Protein AF-A8IG69-F1 (afdb_monomer)

Solvent-accessible surface area (backbone atoms only — not comparable to full-atom values): 12460 Å² total; per-residue (Å²): 86,46,76,57,30,66,38,73,88,49,47,61,62,52,52,51,50,38,50,51,53,23,61,76,62,33,87,79,33,57,58,37,54,54,38,21,49,49,48,37,48,28,18,76,49,30,28,64,60,47,23,53,55,54,52,54,49,42,51,57,50,53,58,53,43,73,78,60,72,56,98,46,67,79,74,33,94,52,31,65,61,47,55,52,45,53,47,34,49,40,46,20,28,53,94,43,32,41,40,48,87,83,40,42,72,62,53,51,51,51,41,68,73,41,56,44,41,78,53,68,37,48,17,21,33,47,52,47,35,51,51,31,47,40,50,36,64,63,68,40,78,74,73,76,71,53,73,64,57,44,49,51,39,50,51,48,48,56,50,63,69,34,73,73,43,34,48,55,28,54,49,69,100,67,98,45,53,62,58,42,29,58,54,62,64,71,70,62,93,82,66,84,62,90,70,46,68,70,47,61,68,65,61,63,83,83,64,70,70,69,75,46,69,67,40,52,47,54,53,48,66,71,73,108

Sequence (224 aa):
WGSIGQVPELIDMVLDGFIHKSVTSGLGSPMVEIMADTAVALASANVQLVAKKVIGRLCRVVDKTCQTPTQFLEQHMMWHDIAILARYLLMLSFNNCLDVARHLPYLFHTVTFLVCSGSLSMRASTHGLVINIIHSLCTCTKPSFSEETQRVLRLSLDEFSLPKFYLLFGISKVKSAAVTAFRSSYRHANERWFGTERTLSTSNSSEQDRLSLTSLEIITDALL

pLDDT: mean 86.23, std 18.3, range [29.64, 98.62]

Nearest PDB structures (foldseek):
  8edo-assembly1_B  TM=9.700E-01  e=9.055E-17  Homo sapiens
  8e20-assembly1_B  TM=9.679E-01  e=8.708E-16  Homo sapiens
  8e20-assembly1_A  TM=9.680E-01  e=1.309E-15  Homo sapiens
  7pgu-assembly1_N  TM=9.316E-01  e=2.239E-16  Homo sapiens
  7pgs-assembly1_N  TM=9.314E-01  e=6.636E-16  Homo sapiens

Structure (mmCIF, N/CA/C/O backbone):
data_AF-A8IG69-F1
#
_entry.id   AF-A8IG69-F1
#
loop_
_atom_site.group_PDB
_atom_site.id
_atom_site.type_symbol
_atom_site.label_atom_id
_atom_site.label_alt_id
_atom_site.label_comp_id
_atom_site.label_asym_id
_atom_site.label_entity_id
_atom_site.label_seq_id
_atom_site.pdbx_PDB_ins_code
_atom_site.Cartn_x
_atom_site.Cartn_y
_atom_site.Cartn_z
_atom_site.occupancy
_atom_site.B_iso_or_equiv
_atom_site.auth_seq_id
_atom_site.auth_comp_id
_atom_site.auth_asym_id
_atom_site.auth_atom_id
_atom_site.pdbx_PDB_model_num
ATOM 1 N N . TRP A 1 1 ? 12.154 10.389 -15.357 1.00 88.25 1 TRP A N 1
ATOM 2 C CA . TRP A 1 1 ? 11.044 9.450 -15.098 1.00 88.25 1 TRP A CA 1
ATOM 3 C C . TRP A 1 1 ? 9.725 9.887 -15.709 1.00 88.25 1 TRP A C 1
ATOM 5 O O . TRP A 1 1 ? 9.137 9.056 -16.382 1.00 88.25 1 TRP A O 1
ATOM 15 N N . GLY A 1 2 ? 9.308 11.155 -15.590 1.00 84.75 2 GLY A N 1
ATOM 16 C CA . GLY A 1 2 ? 8.053 11.643 -16.190 1.00 84.75 2 GLY A CA 1
ATOM 17 C C . GLY A 1 2 ? 7.845 11.263 -17.666 1.00 84.75 2 GLY A C 1
ATOM 18 O O . GLY A 1 2 ? 6.817 10.693 -17.997 1.00 84.75 2 GLY A O 1
ATOM 19 N N . SER A 1 3 ? 8.845 11.454 -18.535 1.00 88.69 3 SER A N 1
ATOM 20 C CA . SER A 1 3 ? 8.743 11.065 -19.956 1.00 88.69 3 SER A CA 1
ATOM 21 C C . SER A 1 3 ? 8.569 9.557 -20.169 1.00 88.69 3 SER A C 1
ATOM 23 O O . SER A 1 3 ? 7.789 9.146 -21.015 1.00 88.69 3 SER A O 1
ATOM 25 N N . ILE A 1 4 ? 9.258 8.724 -19.380 1.00 89.06 4 ILE A N 1
ATOM 26 C CA . ILE A 1 4 ? 9.114 7.258 -19.439 1.00 89.06 4 ILE A CA 1
ATOM 27 C C . ILE A 1 4 ? 7.731 6.845 -18.923 1.00 89.06 4 ILE A C 1
ATOM 29 O O . ILE A 1 4 ? 7.095 5.972 -19.499 1.00 89.06 4 ILE A O 1
ATOM 33 N N . GLY A 1 5 ? 7.241 7.509 -17.873 1.00 89.50 5 GLY A N 1
ATOM 34 C CA . GLY A 1 5 ? 5.921 7.264 -17.296 1.00 89.50 5 GLY A CA 1
ATOM 35 C C . GLY A 1 5 ? 4.762 7.519 -18.270 1.00 89.50 5 GLY A C 1
ATOM 36 O O . GLY A 1 5 ? 3.689 6.940 -18.118 1.00 89.50 5 GLY A O 1
ATOM 37 N N . GLN A 1 6 ? 4.986 8.345 -19.297 1.00 91.06 6 GLN A N 1
ATOM 38 C CA . GLN A 1 6 ? 4.020 8.622 -20.363 1.00 91.06 6 GLN A CA 1
ATOM 39 C C . GLN A 1 6 ? 3.960 7.538 -21.445 1.00 91.06 6 GLN A C 1
ATOM 41 O O . GLN A 1 6 ? 3.067 7.612 -22.282 1.00 91.06 6 GLN A O 1
ATOM 46 N N . VAL A 1 7 ? 4.871 6.557 -21.443 1.00 95.62 7 VAL A N 1
ATOM 47 C CA . VAL A 1 7 ? 4.931 5.469 -22.434 1.00 95.62 7 VAL A CA 1
ATOM 48 C C . VAL A 1 7 ? 4.439 4.168 -21.779 1.00 95.62 7 VAL A C 1
ATOM 50 O O . VAL A 1 7 ? 5.225 3.490 -21.108 1.00 95.62 7 VAL A O 1
ATOM 53 N N . PRO A 1 8 ? 3.145 3.806 -21.914 1.00 93.81 8 PRO A N 1
ATOM 54 C CA . PRO A 1 8 ? 2.541 2.677 -21.202 1.00 93.81 8 PRO A CA 1
ATOM 55 C C . PRO A 1 8 ? 3.252 1.340 -21.426 1.00 93.81 8 PRO A C 1
ATOM 57 O O . PRO A 1 8 ? 3.328 0.521 -20.509 1.00 93.81 8 PRO A O 1
ATOM 60 N N . GLU A 1 9 ? 3.796 1.131 -22.623 1.00 95.19 9 GLU A N 1
ATOM 61 C CA . GLU A 1 9 ? 4.453 -0.104 -23.055 1.00 95.19 9 GLU A CA 1
ATOM 62 C C . GLU A 1 9 ? 5.755 -0.369 -22.287 1.00 95.19 9 GLU A C 1
ATOM 64 O O . GLU A 1 9 ? 6.170 -1.518 -22.145 1.00 95.19 9 GLU A O 1
ATOM 69 N N . LEU A 1 10 ? 6.391 0.681 -21.755 1.00 95.81 10 LEU A N 1
ATOM 70 C CA . LEU A 1 10 ? 7.644 0.571 -21.005 1.00 95.81 10 LEU A CA 1
ATOM 71 C C . LEU A 1 10 ? 7.426 0.353 -19.505 1.00 95.81 10 LEU A C 1
ATOM 73 O O . LEU A 1 10 ? 8.340 -0.105 -18.820 1.00 95.81 10 LEU A O 1
ATOM 77 N N . ILE A 1 11 ? 6.234 0.658 -18.982 1.00 96.19 11 ILE A N 1
ATOM 78 C CA . ILE A 1 11 ? 5.969 0.656 -17.536 1.00 96.19 11 ILE A CA 1
ATOM 79 C C . ILE A 1 11 ? 6.233 -0.709 -16.910 1.00 96.19 11 ILE A C 1
ATOM 81 O O . ILE A 1 11 ? 6.857 -0.779 -15.854 1.00 96.19 11 ILE A O 1
ATOM 85 N N . ASP A 1 12 ? 5.790 -1.794 -17.549 1.00 96.38 12 ASP A N 1
ATOM 86 C CA . ASP A 1 12 ? 6.006 -3.135 -17.003 1.00 96.38 12 ASP A CA 1
ATOM 87 C C . ASP A 1 12 ? 7.488 -3.492 -16.936 1.00 96.38 12 ASP A C 1
ATOM 89 O O . ASP A 1 12 ? 7.953 -3.917 -15.883 1.00 96.38 12 ASP A O 1
ATOM 93 N N . MET A 1 13 ? 8.238 -3.238 -18.012 1.00 97.44 13 MET A N 1
ATOM 94 C CA . MET A 1 13 ? 9.675 -3.510 -18.063 1.00 97.44 13 MET A CA 1
ATOM 95 C C . MET A 1 13 ? 10.436 -2.734 -16.981 1.00 97.44 13 MET A C 1
ATOM 97 O O . MET A 1 13 ? 11.307 -3.287 -16.310 1.00 97.44 13 MET A O 1
ATOM 101 N N . VAL A 1 14 ? 10.099 -1.457 -16.790 1.00 97.75 14 VAL A N 1
ATOM 102 C CA . VAL A 1 14 ? 10.746 -0.602 -15.788 1.00 97.75 14 VAL A CA 1
ATOM 103 C C . VAL A 1 14 ? 10.408 -1.066 -14.370 1.00 97.75 14 VAL A C 1
ATOM 105 O O . VAL A 1 14 ? 11.313 -1.219 -13.551 1.00 97.75 14 VAL A O 1
ATOM 108 N N . LEU A 1 15 ? 9.129 -1.335 -14.081 1.00 97.94 15 LEU A N 1
ATOM 109 C CA . LEU A 1 15 ? 8.703 -1.824 -12.766 1.00 97.94 15 LEU A CA 1
ATOM 110 C C . LEU A 1 15 ? 9.305 -3.194 -12.443 1.00 97.94 15 LEU A C 1
ATOM 112 O O . LEU A 1 15 ? 9.747 -3.407 -11.315 1.00 97.94 15 LEU A O 1
ATOM 116 N N . ASP A 1 16 ? 9.372 -4.101 -13.417 1.00 97.69 16 ASP A N 1
ATOM 117 C CA . ASP A 1 16 ? 10.015 -5.403 -13.238 1.00 97.69 16 ASP A CA 1
ATOM 118 C C . ASP A 1 16 ? 11.512 -5.238 -12.955 1.00 97.69 16 ASP A C 1
ATOM 120 O O . ASP A 1 16 ? 12.043 -5.912 -12.074 1.00 97.69 16 ASP A O 1
ATOM 124 N N . GLY A 1 17 ? 12.179 -4.282 -13.608 1.00 98.00 17 GLY A N 1
ATOM 125 C CA . GLY A 1 17 ? 13.562 -3.914 -13.304 1.00 98.00 17 GLY A CA 1
ATOM 126 C C . GLY A 1 17 ? 13.748 -3.408 -11.869 1.00 98.00 17 GLY A C 1
ATOM 127 O O . GLY A 1 17 ? 14.658 -3.861 -11.169 1.00 98.00 17 GLY A O 1
ATOM 128 N N . PHE A 1 18 ? 12.873 -2.515 -11.397 1.00 98.25 18 PHE A N 1
ATOM 129 C CA . PHE A 1 18 ? 12.914 -1.983 -10.028 1.00 98.25 18 PHE A CA 1
ATOM 130 C C . PHE A 1 18 ? 12.710 -3.085 -8.983 1.00 98.25 18 PHE A C 1
ATOM 132 O O . PHE A 1 18 ? 13.492 -3.213 -8.031 1.00 98.25 18 PHE A O 1
ATOM 139 N N . ILE A 1 19 ? 11.696 -3.928 -9.187 1.00 97.69 19 ILE A N 1
ATOM 140 C CA . ILE A 1 19 ? 11.355 -5.019 -8.272 1.00 97.69 19 ILE A CA 1
ATOM 141 C C . ILE A 1 19 ? 12.457 -6.078 -8.283 1.00 97.69 19 ILE A C 1
ATOM 143 O O . ILE A 1 19 ? 12.932 -6.465 -7.218 1.00 97.69 19 ILE A O 1
ATOM 147 N N . HIS A 1 20 ? 12.950 -6.483 -9.455 1.00 97.44 20 HIS A N 1
ATOM 148 C CA . HIS A 1 20 ? 14.063 -7.426 -9.561 1.00 97.44 20 HIS A CA 1
ATOM 149 C C . HIS A 1 20 ? 15.317 -6.903 -8.852 1.00 97.44 20 HIS A C 1
ATOM 151 O O . HIS A 1 20 ? 15.976 -7.635 -8.106 1.00 97.44 20 HIS A O 1
ATOM 157 N N . LYS A 1 21 ? 15.634 -5.612 -9.017 1.00 98.12 21 LYS A N 1
ATOM 158 C CA . LYS A 1 21 ? 16.758 -4.991 -8.312 1.00 98.12 21 LYS A CA 1
ATOM 159 C C . LYS A 1 21 ? 16.551 -4.962 -6.795 1.00 98.12 21 LYS A C 1
ATOM 161 O O . LYS A 1 21 ? 17.511 -5.146 -6.047 1.00 98.12 21 LYS A O 1
ATOM 166 N N . SER A 1 22 ? 15.315 -4.774 -6.340 1.00 97.44 22 SER A N 1
ATOM 167 C CA . SER A 1 22 ? 14.949 -4.812 -4.918 1.00 97.44 22 SER A CA 1
ATOM 168 C C . SER A 1 22 ? 15.118 -6.218 -4.335 1.00 97.44 22 SER A C 1
ATOM 170 O O . SER A 1 22 ? 15.765 -6.378 -3.304 1.00 97.44 22 SER A O 1
ATOM 172 N N . VAL A 1 23 ? 14.622 -7.243 -5.037 1.00 95.06 23 VAL A N 1
ATOM 173 C CA . VAL A 1 23 ? 14.732 -8.655 -4.634 1.00 95.06 23 VAL A CA 1
ATOM 174 C C . VAL A 1 23 ? 16.195 -9.090 -4.563 1.00 95.06 23 VAL A C 1
ATOM 176 O O . VAL A 1 23 ? 16.627 -9.632 -3.549 1.00 95.06 23 VAL A O 1
ATOM 179 N N . THR A 1 24 ? 16.986 -8.793 -5.597 1.00 96.12 24 THR A N 1
ATOM 180 C CA . THR A 1 24 ? 18.416 -9.156 -5.640 1.00 96.12 24 THR A CA 1
ATOM 181 C C . THR A 1 24 ? 19.268 -8.419 -4.609 1.00 96.12 24 THR A C 1
ATOM 183 O O . THR A 1 24 ? 20.279 -8.957 -4.167 1.00 96.12 24 THR A O 1
ATOM 186 N N . SER A 1 25 ? 18.870 -7.212 -4.193 1.00 93.94 25 SER A N 1
ATOM 187 C CA . SER A 1 25 ? 19.557 -6.476 -3.120 1.00 93.94 25 SER A CA 1
ATOM 188 C C . SER A 1 25 ? 19.171 -6.959 -1.716 1.00 93.94 25 SER A C 1
ATOM 190 O O . SER A 1 25 ? 19.893 -6.684 -0.759 1.00 93.94 25 SER A O 1
ATOM 192 N N . GLY A 1 26 ? 18.059 -7.686 -1.589 1.00 89.69 26 GLY A N 1
ATOM 193 C CA . GLY A 1 26 ? 17.551 -8.209 -0.326 1.00 89.69 26 GLY A CA 1
ATOM 194 C C . GLY A 1 26 ? 16.621 -7.243 0.414 1.00 89.69 26 GLY A C 1
ATOM 195 O O . GLY A 1 26 ? 16.757 -6.015 0.342 1.00 89.69 26 GLY A O 1
ATOM 196 N N . LEU A 1 27 ? 15.673 -7.826 1.156 1.00 88.19 27 LEU A N 1
ATOM 197 C CA . LEU A 1 27 ? 14.726 -7.112 2.014 1.00 88.19 27 LEU A CA 1
ATOM 198 C C . LEU A 1 27 ? 15.469 -6.259 3.055 1.00 88.19 27 LEU A C 1
ATOM 200 O O . LEU A 1 27 ? 16.439 -6.710 3.657 1.00 88.19 27 LEU A O 1
ATOM 204 N N . GLY A 1 28 ? 15.006 -5.025 3.265 1.00 84.44 28 GLY A N 1
ATOM 205 C CA . GLY A 1 28 ? 15.611 -4.078 4.209 1.00 84.44 28 GLY A CA 1
ATOM 206 C C . GLY A 1 28 ? 16.864 -3.363 3.692 1.00 84.44 28 GLY A C 1
ATOM 207 O O . GLY A 1 28 ? 17.377 -2.482 4.379 1.00 84.44 28 GLY A O 1
ATOM 208 N N . SER A 1 29 ? 17.353 -3.685 2.487 1.00 90.88 29 SER A N 1
ATOM 209 C CA . SER A 1 29 ? 18.461 -2.935 1.890 1.00 90.88 29 SER A CA 1
ATOM 210 C C . SER A 1 29 ? 18.028 -1.509 1.503 1.00 90.88 29 SER A C 1
ATOM 212 O O . SER A 1 29 ? 16.893 -1.316 1.054 1.00 90.88 29 SER A O 1
ATOM 214 N N . PRO A 1 30 ? 18.930 -0.507 1.574 1.00 91.12 30 PRO A N 1
ATOM 215 C CA . PRO A 1 30 ? 18.631 0.855 1.115 1.00 91.12 30 PRO A CA 1
ATOM 216 C C . PRO A 1 30 ? 18.170 0.906 -0.345 1.00 91.12 30 PRO A C 1
ATOM 218 O O . PRO A 1 30 ? 17.421 1.794 -0.738 1.00 91.12 30 PRO A O 1
ATOM 221 N N . MET A 1 31 ? 18.587 -0.073 -1.153 1.00 94.31 31 MET A N 1
ATOM 222 C CA . MET A 1 31 ? 18.197 -0.161 -2.553 1.00 94.31 31 MET A CA 1
ATOM 223 C C . MET A 1 31 ? 16.692 -0.377 -2.734 1.00 94.31 31 MET A C 1
ATOM 225 O O . MET A 1 31 ? 16.128 0.158 -3.683 1.00 94.31 31 MET A O 1
ATOM 229 N N . VAL A 1 32 ? 16.030 -1.113 -1.833 1.00 95.19 32 VAL A N 1
ATOM 230 C CA . VAL A 1 32 ? 14.569 -1.299 -1.885 1.00 95.19 32 VAL A CA 1
ATOM 231 C C . VAL A 1 32 ? 13.861 0.049 -1.762 1.00 95.19 32 VAL A C 1
ATOM 233 O O . VAL A 1 32 ? 12.953 0.332 -2.536 1.00 95.19 32 VAL A O 1
ATOM 236 N N . GLU A 1 33 ? 14.316 0.897 -0.838 1.00 93.06 33 GLU A N 1
ATOM 237 C CA . GLU A 1 33 ? 13.740 2.227 -0.607 1.00 93.06 33 GLU A CA 1
ATOM 238 C C . GLU A 1 33 ? 13.983 3.151 -1.800 1.00 93.06 33 GLU A C 1
ATOM 240 O O . GLU A 1 33 ? 13.055 3.794 -2.277 1.00 93.06 33 GLU A O 1
ATOM 245 N N . ILE A 1 34 ? 15.206 3.154 -2.344 1.00 95.88 34 ILE A N 1
ATOM 246 C CA . ILE A 1 34 ? 15.541 3.950 -3.534 1.00 95.88 34 ILE A CA 1
ATOM 247 C C . ILE A 1 34 ? 14.659 3.539 -4.716 1.00 95.88 34 ILE A C 1
ATOM 249 O O . ILE A 1 34 ? 14.142 4.401 -5.425 1.00 95.88 34 ILE A O 1
ATOM 253 N N . MET A 1 35 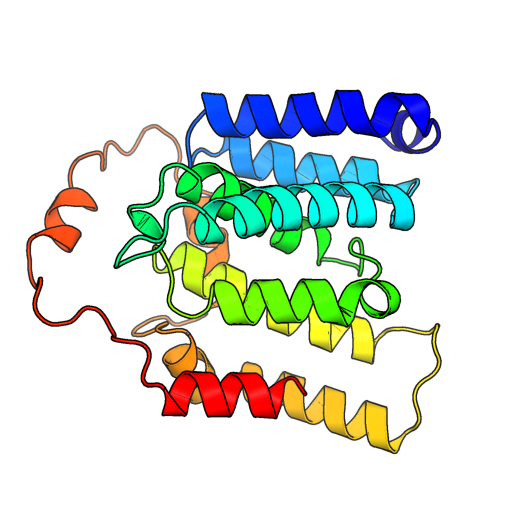? 14.466 2.238 -4.951 1.00 97.88 35 MET A N 1
ATOM 254 C CA . MET A 1 35 ? 13.630 1.767 -6.058 1.00 97.88 35 MET A CA 1
ATOM 255 C C . MET A 1 35 ? 12.141 2.049 -5.834 1.00 97.88 35 MET A C 1
ATOM 257 O O . MET A 1 35 ? 11.456 2.434 -6.781 1.00 97.88 35 MET A O 1
ATOM 261 N N . ALA A 1 36 ? 11.647 1.923 -4.600 1.00 96.94 36 ALA A N 1
ATOM 262 C CA . ALA A 1 36 ? 10.270 2.259 -4.256 1.00 96.94 36 ALA A CA 1
ATOM 263 C C . ALA A 1 36 ? 9.988 3.767 -4.415 1.00 96.94 36 ALA A C 1
ATOM 265 O O . ALA A 1 36 ? 8.981 4.133 -5.017 1.00 96.94 36 ALA A O 1
ATOM 266 N N . ASP A 1 37 ? 10.895 4.640 -3.967 1.00 95.19 37 ASP A N 1
ATOM 267 C CA . ASP A 1 37 ? 10.808 6.094 -4.172 1.00 95.19 37 ASP A CA 1
ATOM 268 C C . ASP A 1 37 ? 10.912 6.463 -5.663 1.00 95.19 37 ASP A C 1
ATOM 270 O O . ASP A 1 37 ? 10.121 7.242 -6.200 1.00 95.19 37 ASP A O 1
ATOM 274 N N . THR A 1 38 ? 11.803 5.794 -6.399 1.00 96.62 38 THR A N 1
ATOM 275 C CA . THR A 1 38 ? 11.909 5.962 -7.857 1.00 96.62 38 THR A CA 1
ATOM 276 C C . THR A 1 38 ? 10.611 5.561 -8.573 1.00 96.62 38 THR A C 1
ATOM 278 O O . THR A 1 38 ? 10.229 6.192 -9.564 1.00 96.62 38 THR A O 1
ATOM 281 N N . ALA A 1 39 ? 9.884 4.557 -8.071 1.00 97.44 39 ALA A N 1
ATOM 282 C CA . ALA A 1 39 ? 8.573 4.188 -8.600 1.00 97.44 39 ALA A CA 1
ATOM 283 C C . ALA A 1 39 ? 7.527 5.302 -8.408 1.00 97.44 39 ALA A C 1
ATOM 285 O O . ALA A 1 39 ? 6.675 5.472 -9.280 1.00 97.44 39 ALA A O 1
ATOM 286 N N . VAL A 1 40 ? 7.620 6.115 -7.347 1.00 97.00 40 VAL A N 1
ATOM 287 C CA . VAL A 1 40 ? 6.787 7.323 -7.170 1.00 97.00 40 VAL A CA 1
ATOM 288 C C . VAL A 1 40 ? 7.093 8.348 -8.261 1.00 97.00 40 VAL A C 1
ATOM 290 O O . VAL A 1 40 ? 6.184 8.872 -8.909 1.00 97.00 40 VAL A O 1
ATOM 293 N N . ALA A 1 41 ? 8.377 8.582 -8.545 1.00 95.94 41 ALA A N 1
ATOM 294 C CA . ALA A 1 41 ? 8.784 9.471 -9.631 1.00 95.94 41 ALA A CA 1
ATOM 295 C C . ALA A 1 41 ? 8.290 8.978 -11.005 1.00 95.94 41 ALA A C 1
ATOM 297 O O . ALA A 1 41 ? 7.912 9.793 -11.851 1.00 95.94 41 ALA A O 1
ATOM 298 N N . LEU A 1 42 ? 8.254 7.660 -11.236 1.00 96.00 42 LEU A N 1
ATOM 299 C CA . LEU A 1 42 ? 7.641 7.057 -12.426 1.00 96.00 42 LEU A CA 1
ATOM 300 C C . LEU A 1 42 ? 6.116 7.264 -12.451 1.00 96.00 42 LEU A C 1
ATOM 302 O O . LEU A 1 42 ? 5.571 7.640 -13.490 1.00 96.00 42 LEU A O 1
ATOM 306 N N . ALA A 1 43 ? 5.440 7.068 -11.315 1.00 95.94 43 ALA A N 1
ATOM 307 C CA . ALA A 1 43 ? 3.991 7.212 -11.176 1.00 95.94 43 ALA A CA 1
ATOM 308 C C . ALA A 1 43 ? 3.494 8.634 -11.461 1.00 95.94 43 ALA A C 1
ATOM 310 O O . ALA A 1 43 ? 2.388 8.784 -11.968 1.00 95.94 43 ALA A O 1
ATOM 311 N N . SER A 1 44 ? 4.311 9.665 -11.217 1.00 92.81 44 SER A N 1
ATOM 312 C CA . SER A 1 44 ? 3.935 11.078 -11.417 1.00 92.81 44 SER A CA 1
ATOM 313 C C . SER A 1 44 ? 3.335 11.403 -12.795 1.00 92.81 44 SER A C 1
ATOM 315 O O . SER A 1 44 ? 2.509 12.305 -12.907 1.00 92.81 44 SER A O 1
ATOM 317 N N . ALA A 1 45 ? 3.709 10.657 -13.839 1.00 91.69 45 ALA A N 1
ATOM 318 C CA . ALA A 1 45 ? 3.188 10.839 -15.192 1.00 91.69 45 ALA A CA 1
ATOM 319 C C . ALA A 1 45 ? 2.005 9.923 -15.547 1.00 91.69 45 ALA A C 1
ATOM 321 O O . ALA A 1 45 ? 1.285 10.213 -16.501 1.00 91.69 45 ALA A O 1
ATOM 322 N N . ASN A 1 46 ? 1.797 8.826 -14.813 1.00 94.00 46 ASN A N 1
ATOM 323 C CA . ASN A 1 46 ? 0.712 7.879 -15.065 1.00 94.00 46 ASN A CA 1
ATOM 324 C C . ASN A 1 46 ? 0.351 7.081 -13.803 1.00 94.00 46 ASN A C 1
ATOM 326 O O . ASN A 1 46 ? 0.555 5.866 -13.715 1.00 94.00 46 ASN A O 1
ATOM 330 N N . VAL A 1 47 ? -0.194 7.798 -12.817 1.00 95.25 47 VAL A N 1
ATOM 331 C CA . VAL A 1 47 ? -0.539 7.271 -11.489 1.00 95.25 47 VAL A CA 1
ATOM 332 C C . VAL A 1 47 ? -1.405 6.019 -11.598 1.00 95.25 47 VAL A C 1
ATOM 334 O O . VAL A 1 47 ? -1.103 4.994 -10.996 1.00 95.25 47 VAL A O 1
ATOM 337 N N . GLN A 1 48 ? -2.450 6.082 -12.423 1.00 94.69 48 GLN A N 1
ATOM 338 C CA . GLN A 1 48 ? -3.445 5.017 -12.542 1.00 94.69 48 GLN A CA 1
ATOM 339 C C . GLN A 1 48 ? -2.821 3.713 -13.042 1.00 94.69 48 GLN A C 1
ATOM 341 O O . GLN A 1 48 ? -3.086 2.643 -12.492 1.00 94.69 48 GLN A O 1
ATOM 346 N N . LEU A 1 49 ? -1.977 3.792 -14.076 1.00 96.50 49 LEU A N 1
ATOM 347 C CA . LEU A 1 49 ? -1.334 2.613 -14.640 1.00 96.50 49 LEU A CA 1
ATOM 348 C C . LEU A 1 49 ? -0.304 2.035 -13.671 1.00 96.50 49 LEU A C 1
ATOM 350 O O . LEU A 1 49 ? -0.336 0.833 -13.416 1.00 96.50 49 LEU A O 1
ATOM 354 N N . VAL A 1 50 ? 0.577 2.865 -13.105 1.00 97.69 50 VAL A N 1
ATOM 355 C CA . VAL A 1 50 ? 1.619 2.390 -12.181 1.00 97.69 50 VAL A CA 1
ATOM 356 C C . VAL A 1 50 ? 0.994 1.762 -10.933 1.00 97.69 50 VAL A C 1
ATOM 358 O O . VAL A 1 50 ? 1.355 0.637 -10.586 1.00 97.69 50 VAL A O 1
ATOM 361 N N . ALA A 1 51 ? -0.005 2.411 -10.327 1.00 97.88 51 ALA A N 1
ATOM 362 C CA . ALA A 1 51 ? -0.745 1.872 -9.189 1.00 97.88 51 ALA A CA 1
ATOM 363 C C . ALA A 1 51 ? -1.356 0.501 -9.506 1.00 97.88 51 ALA A C 1
ATOM 365 O O . ALA A 1 51 ? -1.060 -0.485 -8.828 1.00 97.88 51 ALA A O 1
ATOM 366 N N . LYS A 1 52 ? -2.125 0.404 -10.600 1.00 98.06 52 LYS A N 1
ATOM 367 C CA . LYS A 1 52 ? -2.745 -0.852 -11.045 1.00 98.06 52 LYS A CA 1
ATOM 368 C C . LYS A 1 52 ? -1.709 -1.961 -11.242 1.00 98.06 52 LYS A C 1
ATOM 370 O O . LYS A 1 52 ? -1.945 -3.114 -10.881 1.00 98.06 52 LYS A O 1
ATOM 375 N N . LYS A 1 53 ? -0.554 -1.628 -11.822 1.00 98.12 53 LYS A N 1
ATOM 376 C CA . LYS A 1 53 ? 0.528 -2.576 -12.110 1.00 98.12 53 LYS A CA 1
ATOM 377 C C . LYS A 1 53 ? 1.247 -3.063 -10.852 1.00 98.12 53 LYS A C 1
ATOM 379 O O . LYS A 1 53 ? 1.604 -4.242 -10.806 1.00 98.12 53 LYS A O 1
ATOM 384 N N . VAL A 1 54 ? 1.460 -2.210 -9.852 1.00 98.50 54 VAL A N 1
ATOM 385 C CA . VAL A 1 54 ? 2.087 -2.606 -8.579 1.00 98.50 54 VAL A CA 1
ATOM 386 C C . VAL A 1 54 ? 1.109 -3.408 -7.720 1.00 98.50 54 VAL A C 1
ATOM 388 O O . VAL A 1 54 ? 1.449 -4.507 -7.286 1.00 98.50 54 VAL A O 1
ATOM 391 N N . ILE A 1 55 ? -0.133 -2.937 -7.569 1.00 98.62 55 ILE A N 1
ATOM 392 C CA . ILE A 1 55 ? -1.185 -3.646 -6.822 1.00 98.62 55 ILE A CA 1
ATOM 393 C C . ILE A 1 55 ? -1.444 -5.025 -7.442 1.00 98.62 55 ILE A C 1
ATOM 395 O O . ILE A 1 55 ? -1.442 -6.031 -6.740 1.00 98.62 55 ILE A O 1
ATOM 399 N N . GLY A 1 56 ? -1.547 -5.116 -8.773 1.00 98.44 56 GLY A N 1
ATOM 400 C CA . GLY A 1 56 ? -1.731 -6.396 -9.462 1.00 98.44 56 GLY A CA 1
ATOM 401 C C . GLY A 1 56 ? -0.539 -7.359 -9.351 1.00 98.44 56 GLY A C 1
ATOM 402 O O . GLY A 1 56 ? -0.711 -8.571 -9.478 1.00 98.44 56 GLY A O 1
ATOM 403 N N . ARG A 1 57 ? 0.689 -6.871 -9.121 1.00 98.44 57 ARG A N 1
ATOM 404 C CA . ARG A 1 57 ? 1.830 -7.740 -8.771 1.00 98.44 57 ARG A CA 1
ATOM 405 C C . ARG A 1 57 ? 1.679 -8.281 -7.351 1.00 98.44 57 ARG A C 1
ATOM 407 O O . ARG A 1 57 ? 1.899 -9.474 -7.163 1.00 98.44 57 ARG A O 1
ATOM 414 N N . LEU A 1 58 ? 1.241 -7.448 -6.404 1.00 98.19 58 LEU A N 1
ATOM 415 C CA . LEU A 1 58 ? 1.002 -7.878 -5.027 1.00 98.19 58 LEU A CA 1
ATOM 416 C C . LEU A 1 58 ? -0.107 -8.928 -4.937 1.00 98.19 58 LEU A C 1
ATOM 418 O O . LEU A 1 58 ? 0.127 -9.989 -4.370 1.00 98.19 58 LEU A O 1
ATOM 422 N N . CYS A 1 59 ? -1.261 -8.694 -5.566 1.00 97.81 59 CYS A N 1
ATOM 423 C CA . CYS A 1 59 ? -2.346 -9.678 -5.589 1.00 97.81 59 CYS A CA 1
ATOM 424 C C . CYS A 1 59 ? -1.856 -11.038 -6.111 1.00 97.81 59 CYS A C 1
ATOM 426 O O . CYS A 1 59 ? -2.072 -12.056 -5.468 1.00 97.81 59 CYS A O 1
ATOM 428 N N . ARG A 1 60 ? -1.072 -11.057 -7.199 1.00 97.38 60 ARG A N 1
ATOM 429 C CA . ARG A 1 60 ? -0.529 -12.306 -7.764 1.00 97.38 60 ARG A CA 1
ATOM 430 C C . ARG A 1 60 ? 0.405 -13.066 -6.822 1.00 97.38 60 ARG A C 1
ATOM 432 O O . ARG A 1 60 ? 0.449 -14.291 -6.900 1.00 97.38 60 ARG A O 1
ATOM 439 N N . VAL A 1 61 ? 1.198 -12.387 -5.990 1.00 96.94 61 VAL A N 1
ATOM 440 C CA . VAL A 1 61 ? 2.060 -13.083 -5.015 1.00 96.94 61 VAL A CA 1
ATOM 441 C C . VAL A 1 61 ? 1.280 -13.519 -3.778 1.00 96.94 61 VAL A C 1
ATOM 443 O O . VAL A 1 61 ? 1.575 -14.586 -3.246 1.00 96.94 61 VAL A O 1
ATOM 446 N N . VAL A 1 62 ? 0.257 -12.758 -3.374 1.00 96.25 62 VAL A N 1
ATOM 447 C CA . VAL A 1 62 ? -0.675 -13.132 -2.300 1.00 96.25 62 VAL A CA 1
ATOM 448 C C . VAL A 1 62 ? -1.476 -14.374 -2.698 1.00 96.25 62 VAL A C 1
ATOM 450 O O . VAL A 1 62 ? -1.489 -15.340 -1.940 1.00 96.25 62 VAL A O 1
ATOM 453 N N . ASP A 1 63 ? -2.018 -14.436 -3.915 1.00 95.81 63 ASP A N 1
ATOM 454 C CA . ASP A 1 63 ? -2.781 -15.594 -4.412 1.00 95.81 63 ASP A CA 1
ATOM 455 C C . ASP A 1 63 ? -1.964 -16.897 -4.378 1.00 95.81 63 ASP A C 1
ATOM 457 O O . ASP A 1 63 ? -2.489 -17.976 -4.098 1.00 95.81 63 ASP A O 1
ATOM 461 N N . LYS A 1 64 ? -0.648 -16.816 -4.624 1.00 96.50 64 LYS A N 1
ATOM 462 C CA . LYS A 1 64 ? 0.252 -17.977 -4.527 1.00 96.50 64 LYS A CA 1
ATOM 463 C C . LYS A 1 64 ? 0.365 -18.510 -3.100 1.00 96.50 64 LYS A C 1
ATOM 465 O O . LYS A 1 64 ? 0.559 -19.708 -2.933 1.00 96.50 64 LYS A O 1
ATOM 470 N N . THR A 1 65 ? 0.225 -17.657 -2.082 1.00 96.12 65 THR A N 1
ATOM 471 C CA . THR A 1 65 ? 0.256 -18.100 -0.677 1.00 96.12 65 THR A CA 1
ATOM 472 C C . THR A 1 65 ? -0.926 -18.999 -0.328 1.00 96.12 65 THR A C 1
ATOM 474 O O . THR A 1 65 ? -0.785 -19.912 0.481 1.00 96.12 65 THR A O 1
ATOM 477 N N . CYS A 1 66 ? -2.068 -18.816 -0.998 1.00 92.69 66 CYS A N 1
ATOM 478 C CA . CYS A 1 66 ? -3.257 -19.641 -0.800 1.00 92.69 66 CYS A CA 1
ATOM 479 C C . CYS A 1 66 ? -3.095 -21.068 -1.345 1.00 92.69 66 CYS A C 1
ATOM 481 O O . CYS A 1 66 ? -3.802 -21.971 -0.908 1.00 92.69 66 CYS A O 1
ATOM 483 N N . GLN A 1 67 ? -2.177 -21.287 -2.291 1.00 94.06 67 GLN A N 1
ATOM 484 C CA . GLN A 1 67 ? -1.931 -22.608 -2.882 1.00 94.06 67 GLN A CA 1
ATOM 485 C C . GLN A 1 67 ? -1.059 -23.488 -1.979 1.00 94.06 67 GLN A C 1
ATOM 487 O O . GLN A 1 67 ? -1.193 -24.709 -1.989 1.00 94.06 67 GLN A O 1
ATOM 492 N N . THR A 1 68 ? -0.179 -22.871 -1.187 1.00 93.56 68 THR A N 1
ATOM 493 C CA . THR A 1 68 ? 0.740 -23.552 -0.265 1.00 93.56 68 THR A CA 1
ATOM 494 C C . THR A 1 68 ? 0.774 -22.833 1.084 1.00 93.56 68 THR A C 1
ATOM 496 O O . THR A 1 68 ? 1.790 -22.227 1.427 1.00 93.56 68 THR A O 1
ATOM 499 N N . PRO A 1 69 ? -0.327 -22.860 1.856 1.00 93.19 69 PRO A N 1
ATOM 500 C CA . PRO A 1 69 ? -0.418 -22.103 3.095 1.00 93.19 69 PRO A CA 1
ATOM 501 C C . PRO A 1 69 ? 0.599 -22.601 4.126 1.00 93.19 69 PRO A C 1
ATOM 503 O O . PRO A 1 69 ? 0.777 -23.802 4.334 1.00 93.19 69 PRO A O 1
ATOM 506 N N . THR A 1 70 ? 1.251 -21.658 4.797 1.00 93.25 70 THR A N 1
ATOM 507 C CA . THR A 1 70 ? 2.144 -21.896 5.936 1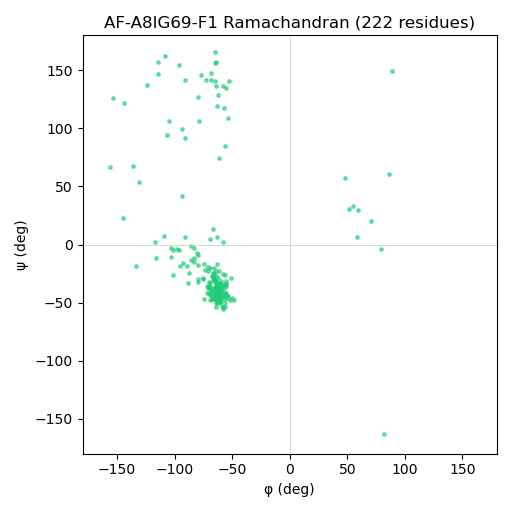.00 93.25 70 THR A CA 1
ATOM 508 C C . THR A 1 70 ? 1.481 -21.419 7.224 1.00 93.25 70 THR A C 1
ATOM 510 O O . THR A 1 70 ? 0.532 -20.639 7.196 1.00 93.25 70 THR A O 1
ATOM 513 N N . GLN A 1 71 ? 1.981 -21.871 8.376 1.00 88.25 71 GLN A N 1
ATOM 514 C CA . GLN A 1 71 ? 1.464 -21.421 9.674 1.00 88.25 71 GLN A CA 1
ATOM 515 C C . GLN A 1 71 ? 1.667 -19.913 9.884 1.00 88.25 71 GLN A C 1
ATOM 517 O O . GLN A 1 71 ? 0.808 -19.245 10.453 1.00 88.25 71 GLN A O 1
ATOM 522 N N . PHE A 1 72 ? 2.806 -19.395 9.424 1.00 88.69 72 PHE A N 1
ATOM 523 C CA . PHE A 1 72 ? 3.150 -17.979 9.458 1.00 88.69 72 PHE A CA 1
ATOM 524 C C . PHE A 1 72 ? 3.467 -17.504 8.045 1.00 88.69 72 PHE A C 1
ATOM 526 O O . PHE A 1 72 ? 4.161 -18.207 7.300 1.00 88.69 72 PHE A O 1
ATOM 533 N N . LEU A 1 73 ? 2.983 -16.320 7.672 1.00 91.81 73 LEU A N 1
ATOM 534 C CA . LEU A 1 73 ? 3.181 -15.762 6.333 1.00 91.81 73 LEU A CA 1
ATOM 535 C C . LEU A 1 73 ? 4.672 -15.557 6.023 1.00 91.81 73 LEU A C 1
ATOM 537 O O . LEU A 1 73 ? 5.113 -15.769 4.897 1.00 91.81 73 LEU A O 1
ATOM 541 N N . GLU A 1 74 ? 5.463 -15.233 7.041 1.00 92.94 74 GLU A N 1
ATOM 542 C CA . GLU A 1 74 ? 6.904 -14.992 6.977 1.00 92.94 74 GLU A CA 1
ATOM 543 C C . GLU A 1 74 ? 7.717 -16.236 6.606 1.00 92.94 74 GLU A C 1
ATOM 545 O O . GLU A 1 74 ? 8.857 -16.125 6.160 1.00 92.94 74 GLU A O 1
ATOM 550 N N . GLN A 1 75 ? 7.137 -17.424 6.788 1.00 93.69 75 GLN A N 1
ATOM 551 C CA . GLN A 1 75 ? 7.749 -18.697 6.402 1.00 93.69 75 GLN A CA 1
ATOM 552 C C . GLN A 1 75 ? 7.476 -19.050 4.937 1.00 93.69 75 GLN A C 1
ATOM 554 O O . GLN A 1 75 ? 8.105 -19.960 4.396 1.00 93.69 75 GLN A O 1
ATOM 559 N N . HIS A 1 76 ? 6.535 -18.362 4.288 1.00 96.44 76 HIS A N 1
ATOM 560 C CA . HIS A 1 76 ? 6.181 -18.634 2.906 1.00 96.44 76 HIS A CA 1
ATOM 561 C C . HIS A 1 76 ? 7.276 -18.141 1.951 1.00 96.44 76 HIS A C 1
ATOM 563 O O . HIS A 1 76 ? 7.812 -17.045 2.107 1.00 96.44 76 HIS A O 1
ATOM 569 N N . MET A 1 77 ? 7.555 -18.895 0.883 1.00 96.06 77 MET A N 1
ATOM 570 C CA . MET A 1 77 ? 8.577 -18.532 -0.118 1.00 96.06 77 MET A CA 1
ATOM 571 C C . MET A 1 77 ? 8.339 -17.171 -0.798 1.00 96.06 77 MET A C 1
ATOM 573 O O . MET A 1 77 ? 9.286 -16.542 -1.253 1.00 96.06 77 MET A O 1
ATOM 577 N N . MET A 1 78 ? 7.084 -16.709 -0.851 1.00 96.69 78 MET A N 1
ATOM 578 C CA . MET A 1 78 ? 6.707 -15.404 -1.425 1.00 96.69 78 MET A CA 1
ATOM 579 C C . MET A 1 78 ? 6.811 -14.241 -0.422 1.00 96.69 78 MET A C 1
ATOM 581 O O . MET A 1 78 ? 6.529 -13.103 -0.790 1.00 96.69 78 MET A O 1
ATOM 585 N N . TRP A 1 79 ? 7.186 -14.489 0.840 1.00 95.88 79 TRP A N 1
ATOM 586 C CA . TRP A 1 79 ? 7.215 -13.457 1.884 1.00 95.88 79 TRP A CA 1
ATOM 587 C C . TRP A 1 79 ? 8.066 -12.246 1.495 1.00 95.88 79 TRP A C 1
ATOM 589 O O . TRP A 1 79 ? 7.643 -11.104 1.665 1.00 95.88 79 TRP A O 1
ATOM 599 N N . HIS A 1 80 ? 9.253 -12.485 0.937 1.00 95.25 80 HIS A N 1
ATOM 600 C CA . HIS A 1 80 ? 10.168 -11.408 0.563 1.00 95.25 80 HIS A CA 1
ATOM 601 C C . HIS A 1 80 ? 9.578 -10.525 -0.543 1.00 95.25 80 HIS A C 1
ATOM 603 O O . HIS A 1 80 ? 9.652 -9.301 -0.444 1.00 95.25 80 HIS A O 1
ATOM 609 N N . ASP A 1 81 ? 8.949 -11.127 -1.556 1.00 96.81 81 ASP A N 1
ATOM 610 C CA . ASP A 1 81 ? 8.279 -10.392 -2.632 1.0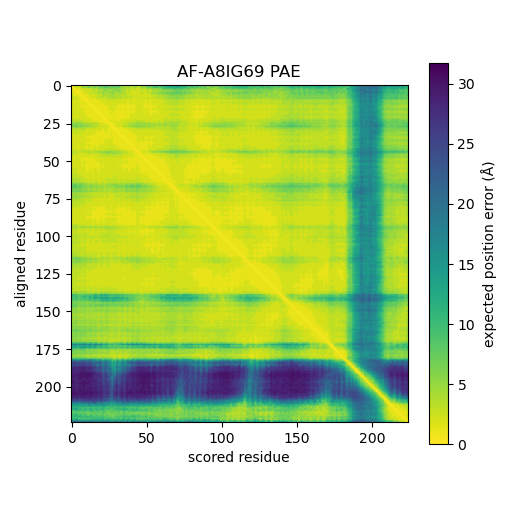0 96.81 81 ASP A CA 1
ATOM 611 C C . ASP A 1 81 ? 7.101 -9.569 -2.097 1.00 96.81 81 ASP A C 1
ATOM 613 O O . ASP A 1 81 ? 6.951 -8.399 -2.450 1.00 96.81 81 ASP A O 1
ATOM 617 N N . ILE A 1 82 ? 6.301 -10.150 -1.196 1.00 97.94 82 ILE A N 1
ATOM 618 C CA . ILE A 1 82 ? 5.185 -9.472 -0.524 1.00 97.94 82 ILE A CA 1
ATOM 619 C C . ILE A 1 82 ? 5.690 -8.266 0.276 1.00 97.94 82 ILE A C 1
ATOM 621 O O . ILE A 1 82 ? 5.161 -7.166 0.123 1.00 97.94 82 ILE A O 1
ATOM 625 N N . ALA A 1 83 ? 6.731 -8.442 1.093 1.00 96.62 83 ALA A N 1
ATOM 626 C CA . ALA A 1 83 ? 7.288 -7.377 1.923 1.00 96.62 83 ALA A CA 1
ATOM 627 C C . ALA A 1 83 ? 7.903 -6.239 1.087 1.00 96.62 83 ALA A C 1
ATOM 629 O O . ALA A 1 83 ? 7.727 -5.063 1.411 1.00 96.62 83 ALA A O 1
ATOM 630 N N . ILE A 1 84 ? 8.575 -6.567 -0.023 1.00 97.25 84 ILE A N 1
ATOM 631 C CA . ILE A 1 84 ? 9.088 -5.571 -0.975 1.00 97.25 84 ILE A CA 1
ATOM 632 C C . ILE A 1 84 ? 7.929 -4.807 -1.617 1.00 97.25 84 ILE A C 1
ATOM 634 O O . ILE A 1 84 ? 7.923 -3.579 -1.598 1.00 97.25 84 ILE A O 1
ATOM 638 N N . LEU A 1 85 ? 6.918 -5.499 -2.142 1.00 98.31 85 LEU A N 1
ATOM 639 C CA . LEU A 1 85 ? 5.771 -4.855 -2.784 1.00 98.31 85 LEU A CA 1
ATOM 640 C C . LEU A 1 85 ? 4.960 -4.002 -1.802 1.00 98.31 85 LEU A C 1
ATOM 642 O O . LEU A 1 85 ? 4.536 -2.906 -2.162 1.00 98.31 85 LEU A O 1
ATOM 646 N N . ALA A 1 86 ? 4.816 -4.432 -0.547 1.00 97.75 86 ALA A N 1
ATOM 647 C CA . ALA A 1 86 ? 4.212 -3.621 0.506 1.00 97.75 86 ALA A CA 1
ATOM 648 C C . ALA A 1 86 ? 4.983 -2.312 0.738 1.00 97.75 86 ALA A C 1
ATOM 650 O O . ALA A 1 86 ? 4.367 -1.274 0.987 1.00 97.75 86 ALA A O 1
ATOM 651 N N . ARG A 1 87 ? 6.316 -2.311 0.578 1.00 96.69 87 ARG A N 1
ATOM 652 C CA . ARG A 1 87 ? 7.085 -1.061 0.606 1.00 96.69 87 ARG A CA 1
ATOM 653 C C . ARG A 1 87 ? 6.859 -0.156 -0.583 1.00 96.69 87 ARG A C 1
ATOM 655 O O . ARG A 1 87 ? 6.773 1.055 -0.389 1.00 96.69 87 ARG A O 1
ATOM 662 N N . TYR A 1 88 ? 6.685 -0.718 -1.770 1.00 98.31 88 TYR A N 1
ATOM 663 C CA . TYR A 1 88 ? 6.286 0.068 -2.933 1.00 98.31 88 TYR A CA 1
ATOM 664 C C . TYR A 1 88 ? 4.906 0.686 -2.720 1.00 98.31 88 TYR A C 1
ATOM 666 O O . TYR A 1 88 ? 4.725 1.858 -3.030 1.00 98.31 88 TYR A O 1
ATOM 674 N N . LEU A 1 89 ? 3.957 -0.055 -2.137 1.00 98.44 89 LEU A N 1
ATOM 675 C CA . LEU A 1 89 ? 2.650 0.500 -1.789 1.00 98.44 89 LEU A CA 1
ATOM 676 C C . LEU A 1 89 ? 2.762 1.638 -0.777 1.00 98.44 89 LEU A C 1
ATOM 678 O O . LEU A 1 89 ? 2.143 2.675 -0.986 1.00 98.44 89 LEU A O 1
ATOM 682 N N . LEU A 1 90 ? 3.577 1.499 0.274 1.00 97.62 90 LEU A N 1
ATOM 683 C CA . LEU A 1 90 ? 3.793 2.598 1.215 1.00 97.62 90 LEU A CA 1
ATOM 684 C C . LEU A 1 90 ? 4.353 3.841 0.504 1.00 97.62 90 LEU A C 1
ATOM 686 O O . LEU A 1 90 ? 3.802 4.922 0.689 1.00 97.62 90 LEU A O 1
ATOM 690 N N . MET A 1 91 ? 5.381 3.710 -0.342 1.00 97.06 91 MET A N 1
ATOM 691 C CA . MET A 1 91 ? 5.930 4.869 -1.065 1.00 97.06 91 MET A CA 1
ATOM 692 C C . MET A 1 91 ? 4.919 5.477 -2.045 1.00 97.06 91 MET A C 1
ATOM 694 O O . MET A 1 91 ? 4.744 6.690 -2.095 1.00 97.06 91 MET A O 1
ATOM 698 N N . LEU A 1 92 ? 4.185 4.649 -2.787 1.00 98.00 92 LEU A N 1
ATOM 699 C CA . LEU A 1 92 ? 3.158 5.115 -3.721 1.00 98.00 92 LEU A CA 1
ATOM 700 C C . LEU A 1 92 ? 1.917 5.678 -3.016 1.00 98.00 92 LEU A C 1
ATOM 702 O O . LEU A 1 92 ? 1.138 6.396 -3.633 1.00 98.00 92 LEU A O 1
ATOM 706 N N . SER A 1 93 ? 1.693 5.366 -1.741 1.00 97.38 93 SER A N 1
ATOM 707 C CA . SER A 1 93 ? 0.542 5.898 -1.005 1.00 97.38 93 SER A CA 1
ATOM 708 C C . SER A 1 93 ? 0.659 7.399 -0.726 1.00 97.38 93 SER A C 1
ATOM 710 O O . SER A 1 93 ? -0.356 8.066 -0.523 1.00 97.38 93 SER A O 1
ATOM 712 N N . PHE A 1 94 ? 1.873 7.957 -0.779 1.00 94.62 94 PHE A N 1
ATOM 713 C CA . PHE A 1 94 ? 2.072 9.398 -0.692 1.00 94.62 94 PHE A CA 1
ATOM 714 C C . PHE A 1 94 ? 1.460 10.114 -1.896 1.00 94.62 94 PHE A C 1
ATOM 716 O O . PHE A 1 94 ? 1.528 9.645 -3.033 1.00 94.62 94 PHE A O 1
ATOM 723 N N . ASN A 1 95 ? 0.855 11.277 -1.638 1.00 91.56 95 ASN A N 1
ATOM 724 C CA . ASN A 1 95 ? 0.207 12.109 -2.656 1.00 91.56 95 ASN A CA 1
ATOM 725 C C . ASN A 1 95 ? -0.804 11.339 -3.530 1.00 91.56 95 ASN A C 1
ATOM 727 O O . ASN A 1 95 ? -0.981 11.665 -4.703 1.00 91.56 95 ASN A O 1
ATOM 731 N N . ASN A 1 96 ? -1.447 10.305 -2.972 1.00 93.94 96 ASN A N 1
ATOM 732 C CA . ASN A 1 96 ? -2.428 9.465 -3.659 1.00 93.94 96 ASN A CA 1
ATOM 733 C C . ASN A 1 96 ? -1.904 8.840 -4.977 1.00 93.94 96 ASN A C 1
ATOM 735 O O . AS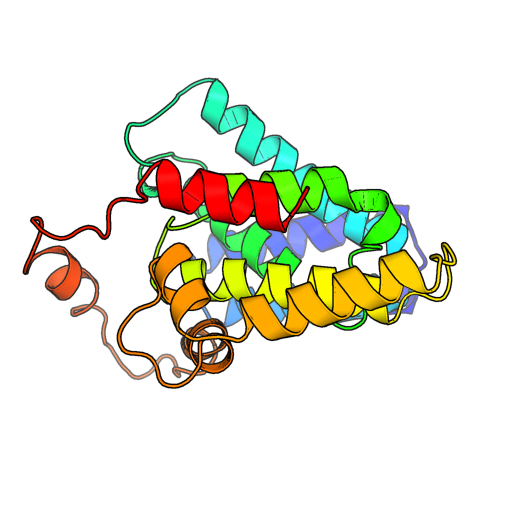N A 1 96 ? -2.673 8.608 -5.912 1.00 93.94 96 ASN A O 1
ATOM 739 N N . CYS A 1 97 ? -0.605 8.512 -5.069 1.00 96.44 97 CYS A N 1
ATOM 740 C CA . CYS A 1 97 ? -0.037 7.811 -6.234 1.00 96.44 97 CYS A CA 1
ATOM 741 C C . CYS A 1 97 ? -0.494 6.339 -6.362 1.00 96.44 97 CYS A C 1
ATOM 743 O O . CYS A 1 97 ? -0.064 5.637 -7.277 1.00 96.44 97 CYS A O 1
ATOM 745 N N . LEU A 1 98 ? -1.406 5.886 -5.495 1.00 97.44 98 LEU A N 1
ATOM 746 C CA . LEU A 1 98 ? -2.117 4.611 -5.605 1.00 97.44 98 LEU A CA 1
ATOM 747 C C . LEU A 1 98 ? -3.500 4.716 -6.266 1.00 97.44 98 LEU A C 1
ATOM 749 O O . LEU A 1 98 ? -4.131 3.680 -6.462 1.00 97.44 98 LEU A O 1
ATOM 753 N N . ASP A 1 99 ? -3.992 5.917 -6.602 1.00 95.56 99 ASP A N 1
ATOM 754 C CA . ASP A 1 99 ? -5.385 6.114 -7.047 1.00 95.56 99 ASP A CA 1
ATOM 755 C C . ASP A 1 99 ? -6.361 5.391 -6.092 1.00 95.56 99 ASP A C 1
ATOM 757 O O . ASP A 1 99 ? -7.089 4.465 -6.464 1.00 95.56 99 ASP A O 1
ATOM 761 N N . VAL A 1 100 ? -6.272 5.755 -4.805 1.00 96.62 100 VAL A N 1
ATOM 762 C CA . VAL A 1 100 ? -6.833 5.002 -3.672 1.00 96.62 100 VAL A CA 1
ATOM 763 C C . VAL A 1 100 ? -8.318 4.713 -3.857 1.00 96.62 100 VAL A C 1
ATOM 765 O O . VAL A 1 100 ? -8.745 3.582 -3.650 1.00 96.62 100 VAL A O 1
ATOM 768 N N . ALA A 1 101 ? -9.103 5.695 -4.304 1.00 94.12 101 ALA A N 1
ATOM 769 C CA . ALA A 1 101 ? -10.546 5.535 -4.467 1.00 94.12 101 ALA A CA 1
ATOM 770 C C . ALA A 1 101 ? -10.925 4.417 -5.455 1.00 94.12 101 ALA A C 1
ATOM 772 O O . ALA A 1 101 ? -11.956 3.771 -5.282 1.00 94.12 101 ALA A O 1
ATOM 773 N N . ARG A 1 102 ? -10.099 4.160 -6.478 1.00 94.81 102 ARG A N 1
ATOM 774 C CA . ARG A 1 102 ? -10.360 3.102 -7.466 1.00 94.81 102 ARG A CA 1
ATOM 775 C C . ARG A 1 102 ? -9.829 1.738 -7.058 1.00 94.81 102 ARG A C 1
ATOM 777 O O . ARG A 1 102 ? -10.335 0.728 -7.539 1.00 94.81 102 ARG A O 1
ATOM 784 N N . HIS A 1 103 ? -8.818 1.705 -6.198 1.00 97.00 103 HIS A N 1
ATOM 785 C CA . HIS A 1 103 ? -8.168 0.467 -5.776 1.00 97.00 103 HIS A CA 1
ATOM 786 C C . HIS A 1 103 ? -8.472 0.076 -4.324 1.00 97.00 103 HIS A C 1
ATOM 788 O O . HIS A 1 103 ? -7.891 -0.889 -3.826 1.00 97.00 103 HIS A O 1
ATOM 794 N N . LEU A 1 104 ? -9.389 0.784 -3.659 1.00 95.56 104 LEU A N 1
ATOM 795 C CA . LEU A 1 104 ? -9.655 0.658 -2.226 1.00 95.56 104 LEU A CA 1
ATOM 796 C C . LEU A 1 104 ? -9.860 -0.792 -1.747 1.00 95.56 104 LEU A C 1
ATOM 798 O O . LEU A 1 104 ? -9.185 -1.170 -0.789 1.00 95.56 104 LEU A O 1
ATOM 802 N N . PRO A 1 105 ? -10.659 -1.650 -2.420 1.00 95.69 105 PRO A N 1
ATOM 803 C CA . PRO A 1 105 ? -10.849 -3.031 -1.969 1.00 95.69 105 PRO A CA 1
ATOM 804 C C . PRO A 1 105 ? -9.546 -3.843 -1.937 1.00 95.69 105 PRO A C 1
ATOM 806 O O . PRO A 1 105 ? -9.309 -4.609 -1.006 1.00 95.69 105 PRO A O 1
ATOM 809 N N . TYR A 1 106 ? -8.665 -3.651 -2.924 1.00 97.56 106 TYR A N 1
ATOM 810 C CA . TYR A 1 106 ? -7.379 -4.352 -2.999 1.00 97.56 106 TYR A CA 1
ATOM 811 C C . TYR A 1 106 ? -6.386 -3.845 -1.949 1.00 97.56 106 TYR A C 1
ATOM 813 O O . TYR A 1 106 ? -5.600 -4.622 -1.401 1.00 97.56 106 TYR A O 1
ATOM 821 N N . LEU A 1 107 ? -6.426 -2.542 -1.660 1.00 97.69 107 LEU A N 1
ATOM 822 C CA . LEU A 1 107 ? -5.591 -1.921 -0.638 1.00 97.69 107 LEU A CA 1
ATOM 823 C C . LEU A 1 107 ? -6.008 -2.369 0.765 1.00 97.69 107 LEU A C 1
ATOM 825 O O . LEU A 1 107 ? -5.147 -2.746 1.553 1.00 97.69 107 LEU A O 1
ATOM 829 N N . PHE A 1 108 ? -7.308 -2.415 1.058 1.00 95.81 108 PHE A N 1
ATOM 830 C CA . PHE A 1 108 ? -7.803 -2.939 2.332 1.00 95.81 108 PHE A CA 1
ATOM 831 C C . PHE A 1 108 ? -7.554 -4.432 2.481 1.00 95.81 108 PHE A C 1
ATOM 833 O O . PHE A 1 108 ? -7.049 -4.840 3.519 1.00 95.81 108 PHE A O 1
ATOM 840 N N . HIS A 1 109 ? -7.764 -5.233 1.432 1.00 94.75 109 HIS A N 1
ATOM 841 C CA . HIS A 1 109 ? -7.379 -6.644 1.465 1.00 94.75 109 HIS A CA 1
ATOM 842 C C . HIS A 1 109 ? -5.892 -6.821 1.808 1.00 94.75 109 HIS A C 1
ATOM 844 O O . HIS A 1 109 ? -5.545 -7.622 2.672 1.00 94.75 109 HIS A O 1
ATOM 850 N N . THR A 1 110 ? -5.020 -6.025 1.184 1.00 96.25 110 THR A N 1
ATOM 851 C CA . THR A 1 110 ? -3.582 -6.029 1.478 1.00 96.25 110 THR A CA 1
ATOM 852 C C . THR A 1 110 ? -3.295 -5.664 2.932 1.00 96.25 110 THR A C 1
ATOM 854 O O . THR A 1 110 ? -2.500 -6.335 3.584 1.00 96.25 110 THR A O 1
ATOM 857 N N . VAL A 1 111 ? -3.926 -4.604 3.443 1.00 95.81 111 VAL A N 1
ATOM 858 C CA . VAL A 1 111 ? -3.769 -4.178 4.837 1.00 95.81 111 VAL A CA 1
ATOM 859 C C . VAL A 1 111 ? -4.175 -5.309 5.769 1.00 95.81 111 VAL A C 1
ATOM 861 O O . VAL A 1 111 ? -3.343 -5.726 6.568 1.00 95.81 111 VAL A O 1
ATOM 864 N N . THR A 1 112 ? -5.393 -5.839 5.627 1.00 93.06 112 THR A N 1
ATOM 865 C CA . THR A 1 112 ? -5.938 -6.930 6.448 1.00 93.06 112 THR A CA 1
ATOM 866 C C . THR A 1 112 ? -5.036 -8.163 6.409 1.00 93.06 112 THR A C 1
ATOM 868 O O . THR A 1 112 ? -4.768 -8.759 7.448 1.00 93.06 112 THR A O 1
ATOM 871 N N . PHE A 1 113 ? -4.507 -8.509 5.233 1.00 93.19 113 PHE A N 1
ATOM 872 C CA . PHE A 1 113 ? -3.598 -9.641 5.050 1.00 93.19 113 PHE A CA 1
ATOM 873 C C . PHE A 1 113 ? -2.239 -9.454 5.747 1.00 93.19 113 PHE A C 1
ATOM 875 O O . PHE A 1 113 ? -1.625 -10.431 6.164 1.00 93.19 113 PHE A O 1
ATOM 882 N N . LEU A 1 114 ? -1.761 -8.211 5.882 1.00 94.06 114 LEU A N 1
ATOM 883 C CA . LEU A 1 114 ? -0.436 -7.889 6.427 1.00 94.06 114 LEU A CA 1
ATOM 884 C C . LEU A 1 114 ? -0.453 -7.375 7.871 1.00 94.06 114 LEU A C 1
ATOM 886 O O . LEU A 1 114 ? 0.620 -7.109 8.425 1.00 94.06 114 LEU A O 1
ATOM 890 N N . VAL A 1 115 ? -1.623 -7.207 8.495 1.00 91.19 115 VAL A N 1
ATOM 891 C CA . VAL A 1 115 ? -1.708 -6.766 9.895 1.00 91.19 115 VAL A CA 1
ATOM 892 C C . VAL A 1 115 ? -0.888 -7.710 10.776 1.00 91.19 115 VAL A C 1
ATOM 894 O O . VAL A 1 115 ? -0.946 -8.930 10.634 1.00 91.19 115 VAL A O 1
ATOM 897 N N . CYS A 1 116 ? -0.095 -7.134 11.683 1.00 88.06 116 CYS A N 1
ATOM 898 C CA . CYS A 1 116 ? 0.771 -7.853 12.622 1.00 88.06 116 CYS A CA 1
ATOM 899 C C . CYS A 1 116 ? 1.821 -8.790 12.001 1.00 88.06 116 CYS A C 1
ATOM 901 O O . CYS A 1 116 ? 2.524 -9.460 12.754 1.00 88.06 116 CYS A O 1
ATOM 903 N N . SER A 1 117 ? 1.983 -8.800 10.677 1.00 90.56 117 SER A N 1
ATOM 904 C CA . SER A 1 117 ? 2.951 -9.657 9.994 1.00 90.56 117 SER A CA 1
ATOM 905 C C . SER A 1 117 ? 4.302 -8.957 9.829 1.00 90.56 117 SER A C 1
ATOM 907 O O . SER A 1 117 ? 4.389 -7.768 9.508 1.00 90.56 117 SER A O 1
ATOM 909 N N . GLY A 1 118 ? 5.378 -9.714 9.998 1.00 90.81 118 GLY A N 1
ATOM 910 C CA . GLY A 1 118 ? 6.749 -9.288 9.773 1.00 90.81 118 GLY A CA 1
ATOM 911 C C . GLY A 1 118 ? 7.382 -8.509 10.923 1.00 90.81 118 GLY A C 1
ATOM 912 O O . GLY A 1 118 ? 6.941 -8.515 12.071 1.00 90.81 118 GLY A O 1
ATOM 913 N N . SER A 1 119 ? 8.482 -7.826 10.601 1.00 90.56 119 SER A N 1
ATOM 914 C CA . SER A 1 119 ? 9.224 -7.013 11.565 1.00 90.56 119 SER A CA 1
ATOM 915 C C . SER A 1 119 ? 8.402 -5.819 12.060 1.00 90.56 119 SER A C 1
ATOM 917 O O . SER A 1 119 ? 7.417 -5.402 11.452 1.00 90.56 119 SER A O 1
ATOM 919 N N . LEU A 1 120 ? 8.850 -5.182 13.144 1.00 90.44 120 LEU A N 1
ATOM 920 C CA . LEU A 1 120 ? 8.228 -3.950 13.637 1.00 90.44 120 LEU A CA 1
ATOM 921 C C . LEU A 1 120 ? 8.160 -2.846 12.560 1.00 90.44 120 LEU A C 1
ATOM 923 O O . LEU A 1 120 ? 7.172 -2.119 12.501 1.00 90.44 120 LEU A O 1
ATOM 927 N N . SER A 1 121 ? 9.169 -2.744 11.685 1.00 91.31 121 SER A N 1
ATOM 928 C CA . SER A 1 121 ? 9.147 -1.799 10.559 1.00 91.31 121 SER A CA 1
ATOM 929 C C . SER A 1 121 ? 8.080 -2.168 9.526 1.00 91.31 121 SER A C 1
ATOM 931 O O . SER A 1 121 ? 7.398 -1.274 9.030 1.00 91.31 121 SER A O 1
ATOM 933 N N . MET A 1 122 ? 7.882 -3.460 9.239 1.00 92.81 122 MET A N 1
ATOM 934 C CA . MET A 1 122 ? 6.826 -3.936 8.336 1.00 92.81 122 MET A CA 1
ATOM 935 C C . MET A 1 122 ? 5.438 -3.607 8.894 1.00 92.81 122 MET A C 1
ATOM 937 O O . MET A 1 122 ? 4.647 -2.952 8.225 1.00 92.81 122 MET A O 1
ATOM 941 N N . ARG A 1 123 ? 5.190 -3.937 10.165 1.00 94.31 123 ARG A N 1
ATOM 942 C CA . ARG A 1 123 ? 3.936 -3.617 10.865 1.00 94.31 123 ARG A CA 1
ATOM 943 C C . ARG A 1 123 ? 3.646 -2.111 10.876 1.00 94.31 123 ARG A C 1
ATOM 945 O O . ARG A 1 123 ? 2.540 -1.685 10.552 1.00 94.31 123 ARG A O 1
ATOM 952 N N . ALA A 1 124 ? 4.665 -1.296 11.157 1.00 94.44 124 ALA A N 1
ATOM 953 C CA . ALA A 1 124 ? 4.578 0.162 11.074 1.00 94.44 124 ALA A CA 1
ATOM 954 C C . ALA A 1 124 ? 4.347 0.682 9.646 1.00 94.44 124 ALA A C 1
ATOM 956 O O . ALA A 1 124 ? 3.680 1.697 9.467 1.00 94.44 124 ALA A O 1
ATOM 957 N N . SER A 1 125 ? 4.862 -0.014 8.631 1.00 95.81 125 SER A N 1
ATOM 958 C CA . SER A 1 125 ? 4.632 0.317 7.221 1.00 95.81 125 SER A CA 1
ATOM 959 C C . SER A 1 125 ? 3.188 0.037 6.811 1.00 95.81 125 SER A C 1
ATOM 961 O O . SER A 1 125 ? 2.578 0.874 6.154 1.00 95.81 125 SER A O 1
ATOM 963 N N . THR A 1 126 ? 2.614 -1.089 7.247 1.00 96.44 126 THR A N 1
ATOM 964 C CA . THR A 1 126 ? 1.194 -1.413 7.032 1.00 96.44 126 THR A CA 1
ATOM 965 C C . THR A 1 126 ? 0.284 -0.388 7.710 1.00 96.44 126 THR A C 1
ATOM 967 O O . THR A 1 126 ? -0.660 0.096 7.093 1.00 96.44 126 THR A O 1
ATOM 970 N N . HIS A 1 127 ? 0.596 0.008 8.949 1.00 96.00 127 HIS A N 1
ATOM 971 C CA . HIS A 1 127 ? -0.126 1.085 9.640 1.00 96.00 127 HIS A CA 1
ATOM 972 C C . HIS A 1 127 ? -0.013 2.426 8.894 1.00 96.00 127 HIS A C 1
ATOM 974 O O . HIS A 1 127 ? -1.023 3.078 8.636 1.00 96.00 127 HIS A O 1
ATOM 980 N N . GLY A 1 128 ? 1.195 2.809 8.466 1.00 96.69 128 GLY A N 1
ATOM 981 C CA . GLY A 1 128 ? 1.415 4.025 7.679 1.00 96.69 128 GLY A CA 1
ATOM 982 C C . GLY A 1 128 ? 0.663 4.026 6.344 1.00 96.69 128 GLY A C 1
ATOM 983 O O . GLY A 1 128 ? 0.133 5.058 5.936 1.00 96.69 128 GLY A O 1
ATOM 984 N N . LEU A 1 129 ? 0.548 2.864 5.694 1.00 97.69 129 LEU A N 1
ATOM 985 C CA . LEU A 1 129 ? -0.253 2.696 4.483 1.00 97.69 129 LEU A CA 1
ATOM 986 C C . LEU A 1 129 ? -1.738 2.990 4.752 1.00 97.69 129 LEU A C 1
ATOM 988 O O . LEU A 1 129 ? -2.354 3.700 3.963 1.00 97.69 129 LEU A O 1
ATOM 992 N N . VAL A 1 130 ? -2.298 2.518 5.872 1.00 97.19 130 VAL A N 1
ATOM 993 C CA . VAL A 1 130 ? -3.688 2.819 6.272 1.00 97.19 130 VAL A CA 1
ATOM 994 C C . VAL A 1 130 ? -3.905 4.314 6.471 1.00 97.19 130 VAL A C 1
ATOM 996 O O . VAL A 1 130 ? -4.838 4.875 5.898 1.00 97.19 130 VAL A O 1
ATOM 999 N N . ILE A 1 131 ? -3.017 4.975 7.219 1.00 96.62 131 ILE A N 1
ATOM 1000 C CA . ILE A 1 131 ? -3.072 6.428 7.426 1.00 96.62 131 ILE A CA 1
ATOM 1001 C C . ILE A 1 131 ? -3.082 7.163 6.080 1.00 96.62 131 ILE A C 1
ATOM 1003 O O . ILE A 1 131 ? -3.928 8.028 5.853 1.00 96.62 131 ILE A O 1
ATOM 1007 N N . ASN A 1 132 ? -2.195 6.783 5.157 1.00 97.44 132 ASN A N 1
ATOM 1008 C CA . ASN A 1 132 ? -2.096 7.420 3.845 1.00 97.44 132 ASN A CA 1
ATOM 1009 C C . ASN A 1 132 ? -3.310 7.132 2.944 1.00 97.44 132 ASN A C 1
ATOM 1011 O O . ASN A 1 132 ? -3.712 8.004 2.169 1.00 97.44 132 ASN A O 1
ATOM 1015 N N . ILE A 1 133 ? -3.926 5.951 3.057 1.00 97.50 133 ILE A N 1
ATOM 1016 C CA . ILE A 1 133 ? -5.181 5.611 2.372 1.00 97.50 133 ILE A CA 1
ATOM 1017 C C . ILE A 1 133 ? -6.316 6.512 2.865 1.00 97.50 133 ILE A C 1
ATOM 1019 O O . ILE A 1 133 ? -6.945 7.191 2.051 1.00 97.50 133 ILE A O 1
ATOM 1023 N N . ILE A 1 134 ? -6.542 6.578 4.182 1.00 96.00 134 ILE A N 1
ATOM 1024 C CA . ILE A 1 134 ? -7.610 7.397 4.777 1.00 96.00 134 ILE A CA 1
ATOM 1025 C C . ILE A 1 134 ? -7.381 8.875 4.445 1.00 96.00 134 ILE A C 1
ATOM 1027 O O . ILE A 1 134 ? -8.289 9.558 3.975 1.00 96.00 134 ILE A O 1
ATOM 1031 N N . HIS A 1 135 ? -6.147 9.363 4.596 1.00 95.75 135 HIS A N 1
ATOM 1032 C CA . HIS A 1 135 ? -5.788 10.736 4.252 1.00 95.75 135 HIS A CA 1
ATOM 1033 C C . HIS A 1 135 ? -6.033 11.053 2.768 1.00 95.75 135 HIS A C 1
ATOM 1035 O O . HIS A 1 135 ? -6.547 12.124 2.434 1.00 95.75 135 HIS A O 1
ATOM 1041 N N . SER A 1 136 ? -5.710 10.124 1.862 1.00 95.88 136 SER A N 1
ATOM 1042 C CA . SER A 1 136 ? -6.004 10.285 0.434 1.00 95.88 136 SER A CA 1
ATOM 1043 C C . SER A 1 136 ? -7.510 10.395 0.187 1.00 95.88 136 SER A C 1
ATOM 1045 O O . SER A 1 136 ? -7.930 11.259 -0.572 1.00 95.88 136 SER A O 1
ATOM 1047 N N . LEU A 1 137 ? -8.345 9.603 0.867 1.00 94.88 137 LEU A N 1
ATOM 1048 C CA . LEU A 1 137 ? -9.808 9.706 0.767 1.00 94.88 137 LEU A CA 1
ATOM 1049 C C . LEU A 1 137 ? -10.353 11.027 1.343 1.00 94.88 137 LEU A C 1
ATOM 1051 O O . LEU A 1 137 ? -11.254 11.622 0.750 1.00 94.88 137 LEU A O 1
ATOM 1055 N N . CYS A 1 138 ? -9.778 11.530 2.441 1.00 93.56 138 CYS A N 1
ATOM 1056 C CA . CYS A 1 138 ? -10.109 12.848 3.003 1.00 93.56 138 CYS A CA 1
ATOM 1057 C C . CYS A 1 138 ? -9.788 14.003 2.043 1.00 93.56 138 CYS A C 1
ATOM 1059 O O . CYS A 1 138 ? -10.475 15.019 2.033 1.00 93.56 138 CYS A O 1
ATOM 1061 N N . THR A 1 139 ? -8.717 13.873 1.259 1.00 92.19 139 THR A N 1
ATOM 1062 C CA . THR A 1 139 ? -8.208 14.941 0.379 1.00 92.19 139 THR A CA 1
ATOM 1063 C C . THR A 1 139 ? -8.597 14.753 -1.090 1.00 92.19 139 THR A C 1
ATOM 1065 O O . THR A 1 139 ? -8.344 15.627 -1.922 1.00 92.19 139 THR A O 1
ATOM 1068 N N . CYS A 1 140 ? -9.246 13.635 -1.422 1.00 87.44 140 CYS A N 1
ATOM 1069 C CA . CYS A 1 140 ? -9.743 13.341 -2.757 1.00 87.44 140 CYS A CA 1
ATOM 1070 C C . CYS A 1 140 ? -10.796 14.365 -3.186 1.00 87.44 140 CYS A C 1
ATOM 1072 O O . CYS A 1 140 ? -11.803 14.581 -2.518 1.00 87.44 140 CYS A O 1
ATOM 1074 N N . THR A 1 141 ? -10.603 14.935 -4.373 1.00 83.25 141 THR A N 1
ATOM 1075 C CA . THR A 1 141 ? -11.616 15.766 -5.039 1.00 83.25 141 THR A CA 1
ATOM 1076 C C . THR A 1 141 ? -12.499 14.953 -5.988 1.00 83.25 141 THR A C 1
ATOM 1078 O O . THR A 1 141 ? -13.560 15.419 -6.401 1.00 83.25 141 THR A O 1
ATOM 1081 N N . LYS A 1 142 ? -12.063 13.738 -6.353 1.00 83.06 142 LYS A N 1
ATOM 1082 C CA . LYS A 1 142 ? -12.780 12.791 -7.215 1.00 83.06 142 LYS A CA 1
ATOM 1083 C C . LYS A 1 142 ? -12.525 11.355 -6.723 1.00 83.06 142 LYS A C 1
ATOM 1085 O O . LYS A 1 142 ? -11.364 10.949 -6.712 1.00 83.06 142 LYS A O 1
ATOM 1090 N N . PRO A 1 143 ? -13.564 10.576 -6.373 1.00 85.81 143 PRO A N 1
ATOM 1091 C CA . PRO A 1 143 ? -14.971 10.975 -6.286 1.00 85.81 143 PRO A CA 1
ATOM 1092 C C . PRO A 1 143 ? -15.199 12.026 -5.186 1.00 85.81 143 PRO A C 1
ATOM 1094 O O . PRO A 1 143 ? -14.407 12.136 -4.254 1.00 85.81 143 PRO A O 1
ATOM 1097 N N . SER A 1 144 ? -16.268 12.814 -5.309 1.00 87.88 144 SER A N 1
ATOM 1098 C CA . SER A 1 144 ? -16.714 13.706 -4.237 1.00 87.88 144 SER A CA 1
ATOM 1099 C C . SER A 1 144 ? -17.488 12.899 -3.200 1.00 87.88 144 SER A C 1
ATOM 1101 O O . SER A 1 144 ? -18.451 12.212 -3.545 1.00 87.88 144 SER A O 1
ATOM 1103 N N . PHE A 1 145 ? -17.093 13.003 -1.939 1.00 90.50 145 PHE A N 1
ATOM 1104 C CA . PHE A 1 145 ? -17.776 12.349 -0.829 1.00 90.50 145 PHE A CA 1
ATOM 1105 C C . PHE A 1 145 ? -18.760 13.307 -0.151 1.00 90.50 145 PHE A C 1
ATOM 1107 O O . PHE A 1 145 ? -18.576 14.523 -0.192 1.00 90.50 145 PHE A O 1
ATOM 1114 N N . SER A 1 146 ? -19.791 12.756 0.492 1.00 93.62 146 SER A N 1
ATOM 1115 C CA . SER A 1 146 ? -20.702 13.550 1.322 1.00 93.62 146 SER A CA 1
ATOM 1116 C C . SER A 1 146 ? -19.968 14.156 2.526 1.00 93.62 146 SER A C 1
ATOM 1118 O O . SER A 1 146 ? -18.939 13.626 2.958 1.00 93.62 146 SER A O 1
ATOM 1120 N N . GLU A 1 147 ? -20.502 15.238 3.101 1.00 93.06 147 GLU A N 1
ATOM 1121 C CA . GLU A 1 147 ? -19.940 15.838 4.322 1.00 93.06 147 GLU A CA 1
ATOM 1122 C C . GLU A 1 147 ? -19.860 14.833 5.475 1.00 93.06 147 GLU A C 1
ATOM 1124 O O . GLU A 1 147 ? -18.873 14.814 6.209 1.00 93.06 147 GLU A O 1
ATOM 1129 N N . GLU A 1 148 ? -20.859 13.957 5.587 1.00 95.00 148 GLU A N 1
ATOM 1130 C CA . GLU A 1 148 ? -20.906 12.910 6.603 1.00 95.00 148 GLU A CA 1
ATOM 1131 C C . GLU A 1 148 ? -19.804 11.868 6.388 1.00 95.00 148 GLU A C 1
ATOM 1133 O O . GLU A 1 148 ? -19.044 11.571 7.306 1.00 95.00 148 GLU A O 1
ATOM 1138 N N . THR A 1 149 ? -19.626 11.379 5.159 1.00 92.56 149 THR A N 1
ATOM 1139 C CA . THR A 1 149 ? -18.521 10.464 4.828 1.00 92.56 149 THR A CA 1
ATOM 1140 C C . THR A 1 149 ? -17.164 11.109 5.119 1.00 92.56 149 THR A C 1
ATOM 1142 O O . THR A 1 149 ? -16.283 10.482 5.697 1.00 92.56 149 THR A O 1
ATOM 1145 N N . GLN A 1 150 ? -16.997 12.385 4.769 1.00 92.81 150 GLN A N 1
ATOM 1146 C CA . GLN A 1 150 ? -15.783 13.149 5.060 1.00 92.81 150 GLN A CA 1
ATOM 1147 C C . GLN A 1 150 ? -15.544 13.321 6.566 1.00 92.81 150 GLN A C 1
ATOM 1149 O O . GLN A 1 150 ? -14.402 13.283 7.023 1.00 92.81 150 GLN A O 1
ATOM 1154 N N . ARG A 1 151 ? -16.610 13.496 7.354 1.00 94.69 151 ARG A N 1
ATOM 1155 C CA . ARG A 1 151 ? -16.544 13.540 8.819 1.00 94.69 151 ARG A CA 1
ATOM 1156 C C . ARG A 1 151 ? -16.076 12.201 9.386 1.00 94.69 151 ARG A C 1
ATOM 1158 O O . ARG A 1 151 ? -15.179 12.206 10.223 1.00 94.69 151 ARG A O 1
ATOM 1165 N N . VAL A 1 152 ? -16.632 11.086 8.908 1.00 94.06 152 VAL A N 1
ATOM 1166 C CA . VAL A 1 152 ? -16.226 9.732 9.316 1.00 94.06 152 VAL A CA 1
ATOM 1167 C C . VAL A 1 152 ? -14.755 9.483 8.987 1.00 94.06 152 VAL A C 1
ATOM 1169 O O . VAL A 1 152 ? -13.998 9.134 9.883 1.00 94.06 152 VAL A O 1
ATOM 1172 N N . LEU A 1 153 ? -14.312 9.765 7.757 1.00 94.19 153 LEU A N 1
ATOM 1173 C CA . LEU A 1 153 ? -12.913 9.570 7.352 1.00 94.19 153 LEU A CA 1
ATOM 1174 C C . LEU A 1 153 ? -11.925 10.371 8.218 1.00 94.19 153 LEU A C 1
ATOM 1176 O O . LEU A 1 153 ? -10.867 9.858 8.582 1.00 94.19 153 LEU A O 1
ATOM 1180 N N . ARG A 1 154 ? -12.268 11.615 8.584 1.00 94.88 154 ARG A N 1
ATOM 1181 C CA . ARG A 1 154 ? -11.448 12.428 9.499 1.00 94.88 154 ARG A CA 1
ATOM 1182 C C . ARG A 1 154 ? -11.377 11.826 10.900 1.00 94.88 154 ARG A C 1
ATOM 1184 O O . ARG A 1 154 ? -10.287 11.751 11.455 1.00 94.88 154 ARG A O 1
ATOM 1191 N N . LEU A 1 155 ? -12.503 11.353 11.437 1.00 94.75 155 LEU A N 1
ATOM 1192 C CA . LEU A 1 155 ? -12.520 10.664 12.730 1.00 94.75 155 LEU A CA 1
ATOM 1193 C C . LEU A 1 155 ? -11.680 9.386 12.695 1.00 94.75 155 LEU A C 1
ATOM 1195 O O . LEU A 1 155 ? -10.875 9.177 13.597 1.00 94.75 155 LEU A O 1
ATOM 1199 N N . SER A 1 156 ? -11.792 8.578 11.638 1.00 94.19 156 SER A N 1
ATOM 1200 C CA . SER A 1 156 ? -10.948 7.395 11.459 1.00 94.19 156 SER A CA 1
ATOM 1201 C C . SER A 1 156 ? -9.464 7.774 11.431 1.00 94.19 156 SER A C 1
ATOM 1203 O O . SER A 1 156 ? -8.653 7.134 12.095 1.00 94.19 156 SER A O 1
ATOM 1205 N N . LEU A 1 157 ? -9.082 8.841 10.721 1.00 94.19 157 LEU A N 1
ATOM 1206 C CA . LEU A 1 157 ? -7.690 9.304 10.676 1.00 94.19 157 LEU A CA 1
ATOM 1207 C C . LEU A 1 157 ? -7.152 9.676 12.070 1.00 94.19 157 LEU A C 1
ATOM 1209 O O . LEU A 1 157 ? -6.025 9.304 12.422 1.00 94.19 157 LEU A O 1
ATOM 1213 N N . ASP A 1 158 ? -7.964 10.369 12.870 1.00 94.31 158 ASP A N 1
ATOM 1214 C CA . ASP A 1 158 ? -7.632 10.721 14.251 1.00 94.31 158 ASP A CA 1
ATOM 1215 C C . ASP A 1 158 ? -7.501 9.465 15.124 1.00 94.31 158 ASP A C 1
ATOM 1217 O O . ASP A 1 158 ? -6.537 9.323 15.879 1.00 94.31 158 ASP A O 1
ATOM 1221 N N . GLU A 1 159 ? -8.424 8.513 14.983 1.00 92.75 159 GLU A N 1
ATOM 1222 C CA . GLU A 1 159 ? -8.412 7.255 15.724 1.00 92.75 159 GLU A CA 1
ATOM 1223 C C . GLU A 1 159 ? -7.175 6.408 15.429 1.00 92.75 159 GLU A C 1
ATOM 1225 O O . GLU A 1 159 ? -6.472 6.014 16.364 1.00 92.75 159 GLU A O 1
ATOM 1230 N N . PHE A 1 160 ? -6.848 6.185 14.153 1.00 92.38 160 PHE A N 1
ATOM 1231 C CA . PHE A 1 160 ? -5.667 5.415 13.752 1.00 92.38 160 PHE A CA 1
ATOM 1232 C C . PHE A 1 160 ? -4.347 6.075 14.188 1.00 92.38 160 PHE A C 1
ATOM 1234 O O . PHE A 1 160 ? -3.318 5.398 14.244 1.00 92.38 160 PHE A O 1
ATOM 1241 N N . SER A 1 161 ? -4.363 7.363 14.544 1.00 91.38 161 SER A N 1
ATOM 1242 C CA . SER A 1 161 ? -3.211 8.083 15.102 1.00 91.38 161 SER A CA 1
ATOM 1243 C C . SER A 1 161 ? -3.033 7.872 16.617 1.00 91.38 161 SER A C 1
ATOM 1245 O O . SER A 1 161 ? -1.989 8.227 17.176 1.00 91.38 161 SER A O 1
ATOM 1247 N N . LEU A 1 162 ? -4.021 7.282 17.303 1.00 91.38 162 LEU A N 1
ATOM 1248 C CA . LEU A 1 162 ? -3.965 7.019 18.741 1.00 91.38 162 LEU A CA 1
ATOM 1249 C C . LEU A 1 162 ? -3.085 5.798 19.070 1.00 91.38 162 LEU A C 1
ATOM 1251 O O . LEU A 1 162 ? -3.135 4.784 18.370 1.00 91.38 162 LEU A O 1
ATOM 1255 N N . PRO A 1 163 ? -2.373 5.800 20.217 1.00 89.44 163 PRO A N 1
ATOM 1256 C CA . PRO A 1 163 ? -1.527 4.676 20.629 1.00 89.44 163 PRO A CA 1
ATOM 1257 C C . PRO A 1 163 ? -2.250 3.324 20.710 1.00 89.44 163 PRO A C 1
ATOM 1259 O O . PRO A 1 163 ? -1.639 2.293 20.440 1.00 89.44 163 PRO A O 1
ATOM 1262 N N . LYS A 1 164 ? -3.551 3.312 21.044 1.00 88.81 164 LYS A N 1
ATOM 1263 C CA . LYS A 1 164 ? -4.356 2.078 21.072 1.00 88.81 164 LYS A CA 1
ATOM 1264 C C . LYS A 1 164 ? -4.389 1.383 19.706 1.00 88.81 164 LYS A C 1
ATOM 1266 O O . LYS A 1 164 ? -4.320 0.162 19.657 1.00 88.81 164 LYS A O 1
ATOM 1271 N N . PHE A 1 165 ? -4.418 2.147 18.611 1.00 89.44 165 PHE A N 1
ATOM 1272 C CA . PHE A 1 165 ? -4.422 1.595 17.259 1.00 89.44 165 PHE A CA 1
ATOM 1273 C C . PHE A 1 165 ? -3.042 1.086 16.849 1.00 89.44 165 PHE A C 1
ATOM 1275 O O . PHE A 1 165 ? -2.970 0.102 16.132 1.00 89.44 165 PHE A O 1
ATOM 1282 N N . TYR A 1 166 ? -1.942 1.639 17.369 1.00 90.50 166 TYR A N 1
ATOM 1283 C CA . TYR A 1 166 ? -0.606 1.066 17.138 1.00 90.50 166 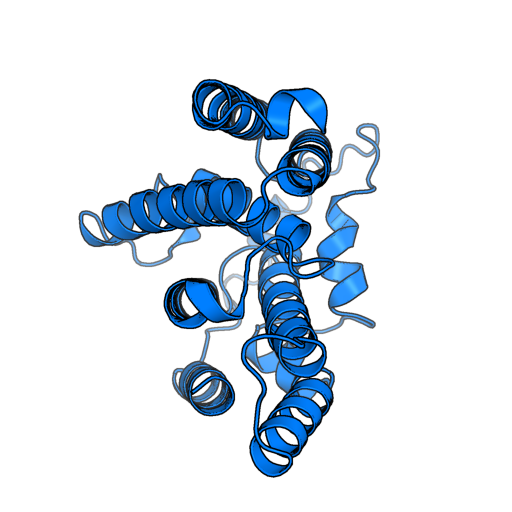TYR A CA 1
ATOM 1284 C C . TYR A 1 166 ? -0.517 -0.369 17.673 1.00 90.50 166 TYR A C 1
ATOM 1286 O O . TYR A 1 166 ? -0.003 -1.256 16.991 1.00 90.50 166 TYR A O 1
ATOM 1294 N N . LEU A 1 167 ? -1.093 -0.619 18.852 1.00 88.88 167 LEU A N 1
ATOM 1295 C CA . LEU A 1 167 ? -1.119 -1.951 19.461 1.00 88.88 167 LEU A CA 1
ATOM 1296 C C . LEU A 1 167 ? -1.906 -2.967 18.627 1.00 88.88 167 LEU A C 1
ATOM 1298 O O . LEU A 1 167 ? -1.501 -4.125 18.572 1.00 88.88 167 LEU A O 1
ATOM 1302 N N . LEU A 1 168 ? -2.966 -2.545 17.927 1.00 89.31 168 LEU A N 1
ATOM 1303 C CA . LEU A 1 168 ? -3.727 -3.431 17.034 1.00 89.31 168 LEU A CA 1
ATOM 1304 C C . LEU A 1 168 ? -2.882 -3.941 15.856 1.00 89.31 168 LEU A C 1
ATOM 1306 O O . LEU A 1 168 ? -3.123 -5.036 15.362 1.00 89.31 168 LEU A O 1
ATOM 1310 N N . PHE A 1 169 ? -1.864 -3.177 15.447 1.00 90.56 169 PHE A N 1
ATOM 1311 C CA . PHE A 1 169 ? -0.882 -3.578 14.436 1.00 90.56 169 PHE A CA 1
ATOM 1312 C C . PHE A 1 169 ? 0.343 -4.273 15.052 1.00 90.56 169 PHE A C 1
ATOM 1314 O O . PHE A 1 169 ? 1.316 -4.528 14.345 1.00 90.56 169 PHE A O 1
ATOM 1321 N N . GLY A 1 170 ? 0.349 -4.557 16.360 1.00 89.44 170 GLY A N 1
ATOM 1322 C CA . GLY A 1 170 ? 1.502 -5.128 17.062 1.00 89.44 170 GLY A CA 1
ATOM 1323 C C . GLY A 1 170 ? 2.662 -4.138 17.223 1.00 89.44 170 GLY A C 1
ATOM 1324 O O . GLY A 1 170 ? 3.815 -4.529 17.398 1.00 89.44 170 GLY A O 1
ATOM 1325 N N . ILE A 1 171 ? 2.395 -2.836 17.125 1.00 90.50 171 ILE A N 1
ATOM 1326 C CA . ILE A 1 171 ? 3.403 -1.787 17.267 1.00 90.50 171 ILE A CA 1
ATOM 1327 C C . ILE A 1 171 ? 3.410 -1.335 18.727 1.00 90.50 171 ILE A C 1
ATOM 1329 O O . ILE A 1 171 ? 2.589 -0.527 19.158 1.00 90.50 171 ILE A O 1
ATOM 1333 N N . SER A 1 172 ? 4.368 -1.844 19.497 1.00 87.50 172 SER A N 1
ATOM 1334 C CA . SER A 1 172 ? 4.551 -1.496 20.907 1.00 87.50 172 SER A CA 1
ATOM 1335 C C . SER A 1 172 ? 5.873 -0.757 21.142 1.00 87.50 172 SER A C 1
ATOM 1337 O O . SER A 1 172 ? 6.820 -0.863 20.364 1.00 87.50 172 SER A O 1
ATOM 1339 N N . LYS A 1 173 ? 5.942 0.017 22.235 1.00 82.12 173 LYS A N 1
ATOM 1340 C CA . LYS A 1 173 ? 7.177 0.656 22.739 1.00 82.12 173 LYS A CA 1
ATOM 1341 C C . LYS A 1 173 ? 7.865 1.618 21.748 1.00 82.12 173 LYS A C 1
ATOM 1343 O O . LYS A 1 173 ? 9.079 1.816 21.811 1.00 82.12 173 LYS A O 1
ATOM 1348 N N . VAL A 1 174 ? 7.103 2.271 20.867 1.00 82.50 174 VAL A N 1
ATOM 1349 C CA . VAL A 1 174 ? 7.615 3.302 19.945 1.00 82.50 174 VAL A CA 1
ATOM 1350 C C . VAL A 1 174 ? 7.033 4.676 20.253 1.00 82.50 174 VAL A C 1
ATOM 1352 O O . VAL A 1 174 ? 5.880 4.802 20.648 1.00 82.50 174 VAL A O 1
ATOM 1355 N N . LYS A 1 175 ? 7.829 5.727 20.025 1.00 80.38 175 LYS A N 1
ATOM 1356 C CA . LYS A 1 175 ? 7.348 7.118 20.108 1.00 80.38 175 LYS A CA 1
ATOM 1357 C C . LYS A 1 175 ? 6.491 7.513 18.901 1.00 80.38 175 LYS A C 1
ATOM 1359 O O . LYS A 1 175 ? 5.634 8.375 19.017 1.00 80.38 175 LYS A O 1
ATOM 1364 N N . SER A 1 176 ? 6.760 6.918 17.737 1.00 86.50 176 SER A N 1
ATOM 1365 C CA . SER A 1 176 ? 6.059 7.203 16.484 1.00 86.50 176 SER A CA 1
ATOM 1366 C C . SER A 1 176 ? 6.109 5.985 15.563 1.00 86.50 176 SER A C 1
ATOM 1368 O O . SER A 1 176 ? 7.196 5.468 15.270 1.00 86.50 176 SER A O 1
ATOM 1370 N N . ALA A 1 177 ? 4.937 5.541 15.102 1.00 87.44 177 ALA A N 1
ATOM 1371 C CA . ALA A 1 177 ? 4.812 4.491 14.095 1.00 87.44 177 ALA A CA 1
ATOM 1372 C C . ALA A 1 177 ? 5.446 4.934 12.766 1.00 87.44 177 ALA A C 1
ATOM 1374 O O . ALA A 1 177 ? 6.264 4.203 12.217 1.00 87.44 177 ALA A O 1
ATOM 1375 N N . ALA A 1 178 ? 5.197 6.174 12.329 1.00 87.12 178 ALA A N 1
ATOM 1376 C CA . ALA A 1 178 ? 5.784 6.732 11.110 1.00 87.12 178 ALA A CA 1
ATOM 1377 C C . ALA A 1 178 ? 7.320 6.685 11.131 1.00 87.12 178 ALA A C 1
ATOM 1379 O O . ALA A 1 178 ? 7.941 6.128 10.231 1.00 87.12 178 ALA A O 1
ATOM 1380 N N . VAL A 1 179 ? 7.954 7.171 12.205 1.00 87.25 179 VAL A N 1
ATOM 1381 C CA . VAL A 1 179 ? 9.421 7.098 12.334 1.00 87.25 179 VAL A CA 1
ATOM 1382 C C . VAL A 1 179 ? 9.903 5.644 12.296 1.00 87.25 179 VAL A C 1
ATOM 1384 O O . VAL A 1 179 ? 10.947 5.351 11.728 1.00 87.25 179 VAL A O 1
ATOM 1387 N N . THR A 1 180 ? 9.150 4.718 12.883 1.00 89.56 180 THR A N 1
ATOM 1388 C CA . THR A 1 180 ? 9.500 3.292 12.903 1.00 89.56 180 THR A CA 1
ATOM 1389 C C . THR A 1 180 ? 9.378 2.637 11.528 1.00 89.56 180 THR A C 1
ATOM 1391 O O . THR A 1 180 ? 10.227 1.813 11.182 1.00 89.56 180 THR A O 1
ATOM 1394 N N . ALA A 1 181 ? 8.395 3.042 10.720 1.00 87.75 181 ALA A N 1
ATOM 1395 C CA . ALA A 1 181 ? 8.289 2.624 9.329 1.00 87.75 181 ALA A CA 1
ATOM 1396 C C . ALA A 1 181 ? 9.568 3.025 8.572 1.00 87.75 181 ALA A C 1
ATOM 1398 O O . ALA A 1 181 ? 10.280 2.157 8.086 1.00 87.75 181 ALA A O 1
ATOM 1399 N N . PHE A 1 182 ? 9.975 4.296 8.602 1.00 84.44 182 PHE A N 1
ATOM 1400 C CA . PHE A 1 182 ? 11.133 4.792 7.833 1.00 84.44 182 PHE A CA 1
ATOM 1401 C C . PHE A 1 182 ? 12.513 4.578 8.485 1.00 84.44 182 PHE A C 1
ATOM 1403 O O . PHE A 1 182 ? 13.546 4.897 7.902 1.00 84.44 182 PHE A O 1
ATOM 1410 N N . ARG A 1 183 ? 12.585 4.025 9.701 1.00 73.31 183 ARG A N 1
ATOM 1411 C CA . ARG A 1 183 ? 13.864 3.814 10.409 1.00 73.31 183 ARG A CA 1
ATOM 1412 C C . ARG A 1 183 ? 14.775 2.780 9.752 1.00 73.31 183 ARG A C 1
ATOM 1414 O O . ARG A 1 183 ? 15.990 2.894 9.896 1.00 73.31 183 ARG A O 1
ATOM 1421 N N . SER A 1 184 ? 14.217 1.807 9.028 1.00 57.78 184 SER A N 1
ATOM 1422 C CA . SER A 1 184 ? 15.021 0.856 8.245 1.00 57.78 184 SER A CA 1
ATOM 1423 C C . SER A 1 184 ? 15.805 1.552 7.124 1.00 57.78 184 SER A C 1
ATOM 1425 O O . SER A 1 184 ? 16.824 1.033 6.681 1.00 57.78 184 SER A O 1
ATOM 1427 N N . SER A 1 185 ? 15.359 2.732 6.686 1.00 51.62 185 SER A N 1
ATOM 1428 C CA . SER A 1 185 ? 15.806 3.384 5.455 1.00 51.62 185 SER A CA 1
ATOM 1429 C C . SER A 1 185 ? 17.119 4.177 5.601 1.00 51.62 185 SER A C 1
ATOM 1431 O O . SER A 1 185 ? 17.745 4.494 4.594 1.00 51.62 185 SER A O 1
ATOM 1433 N N . TYR A 1 186 ? 17.576 4.476 6.829 1.00 42.94 186 TYR A N 1
ATOM 1434 C CA . TYR A 1 186 ? 18.713 5.388 7.082 1.00 42.94 186 TYR A CA 1
ATOM 1435 C C . TYR A 1 186 ? 19.941 4.761 7.755 1.00 42.94 186 TYR A C 1
ATOM 1437 O O . TYR A 1 186 ? 20.913 5.469 8.028 1.00 42.94 186 TYR A O 1
ATOM 1445 N N . ARG A 1 187 ? 19.954 3.454 8.043 1.00 44.72 187 ARG A N 1
ATOM 1446 C CA . ARG A 1 187 ? 21.170 2.834 8.590 1.00 44.72 187 ARG A CA 1
ATOM 1447 C C . ARG A 1 187 ? 22.173 2.582 7.466 1.00 44.72 187 ARG A C 1
ATOM 1449 O O . ARG A 1 187 ? 21.996 1.692 6.640 1.00 44.72 187 ARG A O 1
ATOM 1456 N N . HIS A 1 188 ? 23.226 3.399 7.434 1.00 38.34 188 HIS A N 1
ATOM 1457 C CA . HIS A 1 188 ? 24.388 3.196 6.575 1.00 38.34 188 HIS A CA 1
ATOM 1458 C C . HIS A 1 188 ? 24.972 1.788 6.761 1.00 38.34 188 HIS A C 1
ATOM 1460 O O . HIS A 1 188 ? 25.112 1.299 7.881 1.00 38.34 188 HIS A O 1
ATOM 1466 N N . ALA A 1 189 ? 25.393 1.182 5.648 1.00 42.72 189 ALA A N 1
ATOM 1467 C CA . ALA A 1 189 ? 25.942 -0.172 5.532 1.00 42.72 189 ALA A CA 1
ATOM 1468 C C . ALA A 1 189 ? 27.204 -0.470 6.378 1.00 42.72 189 ALA A C 1
ATOM 1470 O O . ALA A 1 189 ? 27.740 -1.573 6.292 1.00 42.72 189 ALA A O 1
ATOM 1471 N N . ASN A 1 190 ? 27.693 0.481 7.183 1.00 35.81 190 ASN A N 1
ATOM 1472 C CA . ASN A 1 190 ? 28.890 0.308 8.007 1.00 35.81 190 ASN A CA 1
ATOM 1473 C C . ASN A 1 190 ? 28.603 -0.069 9.469 1.00 35.81 190 ASN A C 1
ATOM 1475 O O . ASN A 1 190 ? 29.526 -0.374 10.220 1.00 35.81 190 ASN A O 1
ATOM 1479 N N . GLU A 1 191 ? 27.337 -0.125 9.879 1.00 37.06 191 GLU A N 1
ATOM 1480 C CA . GLU A 1 191 ? 26.968 -0.757 11.141 1.00 37.06 191 GLU A CA 1
ATOM 1481 C C . GLU A 1 191 ? 26.646 -2.236 10.893 1.00 37.06 191 GLU A C 1
ATOM 1483 O O . GLU A 1 191 ? 25.516 -2.614 10.585 1.00 37.06 191 GLU A O 1
ATOM 1488 N N . ARG A 1 192 ? 27.671 -3.091 11.020 1.00 36.69 192 ARG A N 1
ATOM 1489 C CA . ARG A 1 192 ? 27.536 -4.555 11.094 1.00 36.69 192 ARG A CA 1
ATOM 1490 C C . ARG A 1 192 ? 26.715 -4.955 12.333 1.00 36.69 192 ARG A C 1
ATOM 1492 O O . ARG A 1 192 ? 27.249 -5.517 13.279 1.00 36.69 192 ARG A O 1
ATOM 1499 N N . TRP A 1 193 ? 25.402 -4.749 12.301 1.00 36.03 193 TRP A N 1
ATOM 1500 C CA . TRP A 1 193 ? 24.438 -5.432 13.171 1.00 36.03 193 TRP A CA 1
ATOM 1501 C C . TRP A 1 193 ? 23.871 -6.677 12.474 1.00 36.03 193 TRP A C 1
ATOM 1503 O O . TRP A 1 193 ? 22.701 -7.016 12.614 1.00 36.03 193 TRP A O 1
ATOM 1513 N N . PHE A 1 194 ? 24.735 -7.432 11.786 1.00 34.41 194 PHE A N 1
ATOM 1514 C CA . PHE A 1 194 ? 24.436 -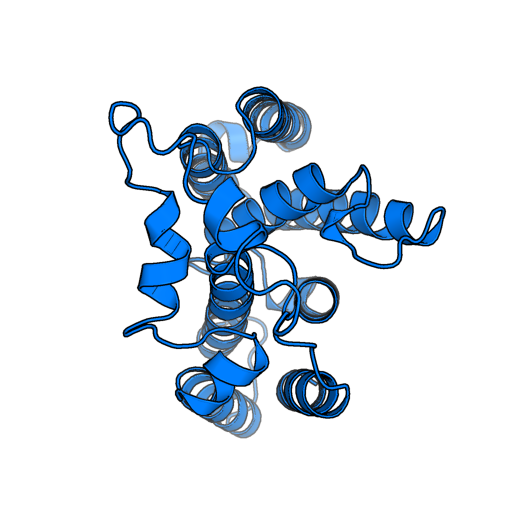8.779 11.273 1.00 34.41 194 PHE A CA 1
ATOM 1515 C C . PHE A 1 194 ? 24.217 -9.829 12.390 1.00 34.41 194 PHE A C 1
ATOM 1517 O O . PHE A 1 194 ? 24.185 -11.027 12.122 1.00 34.41 194 PHE A O 1
ATOM 1524 N N . GLY A 1 195 ? 24.052 -9.405 13.647 1.00 30.17 195 GLY A N 1
ATOM 1525 C CA . GLY A 1 195 ? 24.021 -10.287 14.812 1.00 30.17 195 GLY A CA 1
ATOM 1526 C C . GLY A 1 195 ? 23.066 -9.873 15.927 1.00 30.17 195 GLY A C 1
ATOM 1527 O O . GLY A 1 195 ? 23.304 -10.261 17.062 1.00 30.17 195 GLY A O 1
ATOM 1528 N N . THR A 1 196 ? 22.019 -9.073 15.681 1.00 31.88 196 THR A N 1
ATOM 1529 C CA . THR A 1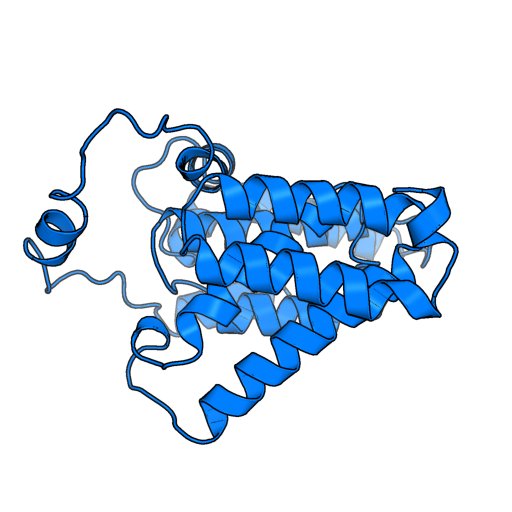 196 ? 21.042 -8.757 16.757 1.00 31.88 196 THR A CA 1
ATOM 1530 C C . THR A 1 196 ? 19.585 -8.873 16.368 1.00 31.88 196 THR A C 1
ATOM 1532 O O . THR A 1 196 ? 18.773 -9.137 17.247 1.00 31.88 196 THR A O 1
ATOM 1535 N N . GLU A 1 197 ? 19.238 -8.869 15.081 1.00 39.53 197 GLU A N 1
ATOM 1536 C CA . GLU A 1 197 ? 17.900 -9.340 14.702 1.00 39.53 197 GLU A CA 1
ATOM 1537 C C . GLU A 1 197 ? 17.759 -10.860 14.878 1.00 39.53 197 GLU A C 1
ATOM 1539 O O . GLU A 1 197 ? 16.710 -11.312 15.320 1.00 39.53 197 GLU A O 1
ATOM 1544 N N . ARG A 1 198 ? 18.838 -11.644 14.686 1.00 34.28 198 ARG A N 1
ATOM 1545 C CA . ARG A 1 198 ? 18.852 -13.081 15.041 1.00 34.28 198 ARG A CA 1
ATOM 1546 C C . ARG A 1 198 ? 18.779 -13.342 16.550 1.00 34.28 198 ARG A C 1
ATOM 1548 O O . ARG A 1 198 ? 18.303 -14.399 16.961 1.00 34.28 198 ARG A O 1
ATOM 1555 N N . THR A 1 199 ? 19.246 -12.402 17.368 1.00 29.64 199 THR A N 1
ATOM 1556 C CA . THR A 1 199 ? 19.296 -12.551 18.833 1.00 29.64 199 THR A CA 1
ATOM 1557 C C . THR A 1 199 ? 17.995 -12.087 19.480 1.00 29.64 199 THR A C 1
ATOM 1559 O O . THR A 1 199 ? 17.526 -12.719 20.419 1.00 29.64 199 THR A O 1
ATOM 1562 N N . LEU A 1 200 ? 17.330 -11.073 18.914 1.00 33.28 200 L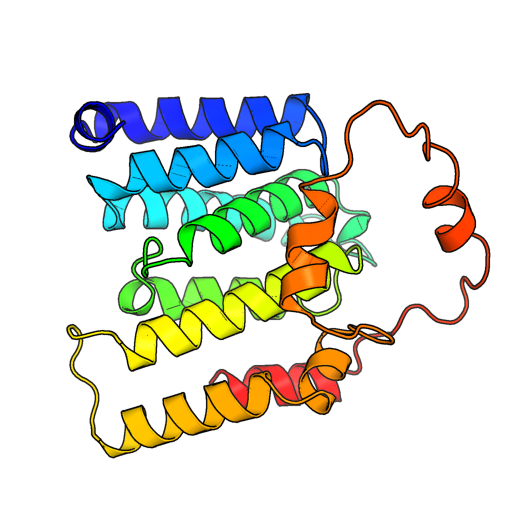EU A N 1
ATOM 1563 C CA . LEU A 1 200 ? 15.983 -10.687 19.339 1.00 33.28 200 LEU A CA 1
ATOM 1564 C C . LEU A 1 200 ? 14.908 -11.682 18.873 1.00 33.28 200 LEU A C 1
ATOM 1566 O O . LEU A 1 200 ? 13.858 -11.773 19.494 1.00 33.28 200 LEU A O 1
ATOM 1570 N N . SER A 1 201 ? 15.176 -12.466 17.823 1.00 36.59 201 SER A N 1
ATOM 1571 C CA . SER A 1 201 ? 14.325 -13.600 17.441 1.00 36.59 201 SER A CA 1
ATOM 1572 C C . SER A 1 201 ? 14.576 -14.868 18.270 1.00 36.59 201 SER A C 1
ATOM 1574 O O . SER A 1 201 ? 13.841 -15.838 18.112 1.00 36.59 201 SER A O 1
ATOM 1576 N N . THR A 1 202 ? 15.607 -14.901 19.126 1.00 33.62 202 THR A N 1
ATOM 1577 C CA . THR A 1 202 ? 15.933 -16.072 19.969 1.00 33.62 202 THR A CA 1
ATOM 1578 C C . THR A 1 202 ? 15.812 -15.827 21.473 1.00 33.62 202 THR A C 1
ATOM 1580 O O . THR A 1 202 ? 15.748 -16.796 22.224 1.00 33.62 202 THR A O 1
ATOM 1583 N N . SER A 1 203 ? 15.674 -14.581 21.935 1.00 33.53 203 SER A N 1
ATOM 1584 C CA . SER A 1 203 ? 15.275 -14.280 23.315 1.00 33.53 203 SER A CA 1
ATOM 1585 C C . SER A 1 203 ? 13.811 -13.822 23.361 1.00 33.53 203 SER A C 1
ATOM 1587 O O . SER A 1 203 ? 13.514 -12.692 22.983 1.00 33.53 203 SER A O 1
ATOM 1589 N N . ASN A 1 204 ? 12.936 -14.701 23.858 1.00 33.97 204 ASN A N 1
ATOM 1590 C CA . ASN A 1 204 ? 11.469 -14.598 23.976 1.00 33.97 204 ASN A CA 1
ATOM 1591 C C . ASN A 1 204 ? 10.666 -15.038 22.742 1.00 33.97 204 ASN A C 1
ATOM 1593 O O . ASN A 1 204 ? 9.818 -14.322 22.219 1.00 33.97 204 ASN A O 1
ATOM 1597 N N . SER A 1 205 ? 10.831 -16.307 22.375 1.00 35.59 205 SER A N 1
ATOM 1598 C CA . SER A 1 205 ? 9.897 -17.077 21.539 1.00 35.59 205 SER A CA 1
ATOM 1599 C C . SER A 1 205 ? 8.499 -17.293 22.163 1.00 35.59 205 SER A C 1
ATOM 1601 O O . SER A 1 205 ? 7.687 -18.020 21.596 1.00 35.59 205 SER A O 1
ATOM 1603 N N . SER A 1 206 ? 8.191 -16.678 23.311 1.00 34.59 206 SER A N 1
ATOM 1604 C CA . SER A 1 206 ? 6.916 -16.811 24.033 1.00 34.59 206 SER A CA 1
ATOM 1605 C C . SER A 1 206 ? 5.961 -15.621 23.877 1.00 34.59 206 SER A C 1
ATOM 1607 O O . SER A 1 206 ? 4.800 -15.741 24.252 1.00 34.59 206 SER A O 1
ATOM 1609 N N . GLU A 1 207 ? 6.410 -14.498 23.307 1.00 40.50 207 GLU A N 1
ATOM 1610 C CA . GLU A 1 207 ? 5.585 -13.302 23.067 1.00 40.50 207 GLU A CA 1
ATOM 1611 C C . GLU A 1 207 ? 5.749 -12.809 21.623 1.00 40.50 207 GLU A C 1
ATOM 1613 O O . GLU A 1 207 ? 6.053 -11.647 21.362 1.00 40.50 207 GLU A O 1
ATOM 1618 N N . GLN A 1 208 ? 5.541 -13.685 20.635 1.00 50.03 208 GLN A N 1
ATOM 1619 C CA . GLN A 1 208 ? 4.989 -13.157 19.387 1.00 50.03 208 GLN A CA 1
ATOM 1620 C C . GLN A 1 208 ? 3.679 -12.476 19.786 1.00 50.03 208 GLN A C 1
ATOM 1622 O O . GLN A 1 208 ? 2.811 -13.159 20.325 1.00 50.03 208 GLN A O 1
ATOM 1627 N N . ASP A 1 209 ? 3.566 -11.159 19.594 1.00 54.66 209 ASP A N 1
ATOM 1628 C CA . ASP A 1 209 ? 2.314 -10.411 19.741 1.00 54.66 209 ASP A CA 1
ATOM 1629 C C . ASP A 1 209 ? 1.280 -11.060 18.807 1.00 54.66 209 ASP A C 1
ATOM 1631 O O . ASP A 1 209 ? 1.156 -10.692 17.637 1.00 54.66 209 ASP A O 1
ATOM 1635 N N . ARG A 1 210 ? 0.613 -12.120 19.279 1.00 60.97 210 ARG A N 1
ATOM 1636 C CA . ARG A 1 210 ? -0.350 -12.881 18.489 1.00 60.97 210 ARG A CA 1
ATOM 1637 C C . ARG A 1 210 ? -1.470 -11.904 18.177 1.00 60.97 210 ARG A C 1
ATOM 1639 O O . ARG A 1 210 ? -2.099 -11.387 19.098 1.00 60.97 210 ARG A O 1
ATOM 1646 N N . LEU A 1 211 ? -1.704 -11.651 16.891 1.00 67.50 211 LEU A N 1
ATOM 1647 C CA . LEU A 1 211 ? -2.877 -10.917 16.437 1.00 67.50 211 LEU A CA 1
ATOM 1648 C C . LEU A 1 211 ? -4.107 -11.607 17.032 1.00 67.50 211 LEU A C 1
ATOM 1650 O O . LEU A 1 211 ? -4.435 -12.733 16.653 1.00 67.50 211 LEU A O 1
ATOM 1654 N N . SER A 1 212 ? -4.758 -10.967 18.001 1.00 74.31 212 SER A N 1
ATOM 1655 C CA . SER A 1 212 ? -6.034 -11.482 18.479 1.00 74.31 212 SER A CA 1
ATOM 1656 C C . SER A 1 212 ? -7.056 -11.318 17.355 1.00 74.31 212 SER A C 1
ATOM 1658 O O . SER A 1 212 ? -7.040 -10.305 16.651 1.00 74.31 212 SER A O 1
ATOM 1660 N N . LEU A 1 213 ? -7.947 -12.296 17.176 1.00 72.88 213 LEU A N 1
ATOM 1661 C CA . LEU A 1 213 ? -9.029 -12.179 16.191 1.00 72.88 213 LEU A CA 1
ATOM 1662 C C . LEU A 1 213 ? -9.863 -10.916 16.439 1.00 72.88 213 LEU A C 1
ATOM 1664 O O . LEU A 1 213 ? -10.232 -10.242 15.489 1.00 72.88 213 LEU A O 1
ATOM 1668 N N . THR A 1 214 ? -10.033 -10.531 17.704 1.00 78.81 214 THR A N 1
ATOM 1669 C CA . THR A 1 214 ? -10.671 -9.274 18.110 1.00 78.81 214 THR A CA 1
ATOM 1670 C C . THR A 1 214 ? -9.923 -8.041 17.599 1.00 78.81 214 THR A C 1
ATOM 1672 O O . THR A 1 214 ? -10.542 -7.075 17.176 1.00 78.81 214 THR A O 1
ATOM 1675 N N . SER A 1 215 ? -8.587 -8.041 17.595 1.00 80.62 215 SER A N 1
ATOM 1676 C CA . SER A 1 215 ? -7.806 -6.930 17.034 1.00 80.62 215 SER A CA 1
ATOM 1677 C C . SER A 1 215 ? -7.983 -6.821 15.521 1.00 80.62 215 SER A C 1
ATOM 1679 O O . SER A 1 215 ? -8.072 -5.711 15.003 1.00 80.62 215 SER A O 1
ATOM 1681 N N . LEU A 1 216 ? -8.051 -7.958 14.823 1.00 81.25 216 LEU A N 1
ATOM 1682 C CA . LEU A 1 216 ? -8.310 -7.989 13.385 1.00 81.25 216 LEU A CA 1
ATOM 1683 C C . LEU A 1 216 ? -9.738 -7.545 13.052 1.00 81.25 216 LEU A C 1
ATOM 1685 O O . LEU A 1 216 ? -9.922 -6.803 12.092 1.00 81.25 216 LEU A O 1
ATOM 1689 N N . GLU A 1 217 ? -10.718 -7.968 13.849 1.00 83.06 217 GLU A N 1
ATOM 1690 C CA . GLU A 1 217 ? -12.118 -7.542 13.763 1.00 83.06 217 GLU A CA 1
ATOM 1691 C C . GLU A 1 217 ? -12.221 -6.025 13.924 1.00 83.06 217 GLU A C 1
ATOM 1693 O O . GLU A 1 217 ? -12.678 -5.361 13.005 1.00 83.06 217 GLU A O 1
ATOM 1698 N N . ILE A 1 218 ? -11.643 -5.455 14.990 1.00 84.50 218 ILE A N 1
ATOM 1699 C CA . ILE A 1 218 ? -11.627 -3.999 15.211 1.00 84.50 218 ILE A CA 1
ATOM 1700 C C . ILE A 1 218 ? -10.981 -3.254 14.036 1.00 84.50 218 ILE A C 1
ATOM 1702 O O . ILE A 1 218 ? -11.485 -2.216 13.620 1.00 84.50 218 ILE A O 1
ATOM 1706 N N . ILE A 1 219 ? -9.857 -3.747 13.500 1.00 84.50 219 ILE A N 1
ATOM 1707 C CA . ILE A 1 219 ? -9.216 -3.107 12.341 1.00 84.50 219 ILE A CA 1
ATOM 1708 C C . ILE A 1 219 ? -10.116 -3.197 11.111 1.00 84.50 219 ILE A C 1
ATOM 1710 O O . ILE A 1 219 ? -10.230 -2.224 10.378 1.00 84.50 219 ILE A O 1
ATOM 1714 N N . THR A 1 220 ? -10.734 -4.350 10.871 1.00 83.56 220 THR A N 1
ATOM 1715 C CA . THR A 1 220 ? -11.566 -4.570 9.686 1.00 83.56 220 THR A CA 1
ATOM 1716 C C . THR A 1 220 ? -12.845 -3.736 9.761 1.00 83.56 220 THR A C 1
ATOM 1718 O O . THR A 1 220 ? -13.162 -3.062 8.788 1.00 83.56 220 THR A O 1
ATOM 1721 N N . ASP A 1 221 ? -13.497 -3.676 10.922 1.00 84.62 221 ASP A N 1
ATOM 1722 C CA . ASP A 1 221 ? -14.662 -2.822 11.184 1.00 84.62 221 ASP A CA 1
ATOM 1723 C C . ASP A 1 221 ? -14.325 -1.331 11.101 1.00 84.62 221 ASP A C 1
ATOM 1725 O O . ASP A 1 221 ? -15.151 -0.527 10.691 1.00 84.62 221 ASP A O 1
ATOM 1729 N N . ALA A 1 222 ? -13.104 -0.935 11.471 1.00 81.38 222 ALA A N 1
ATOM 1730 C CA . ALA A 1 222 ? -12.657 0.448 11.324 1.00 81.38 222 ALA A CA 1
ATOM 1731 C C . ALA A 1 222 ? -12.331 0.829 9.866 1.00 81.38 222 ALA A C 1
ATOM 1733 O O . ALA A 1 222 ? -12.190 2.018 9.567 1.00 81.38 222 ALA A O 1
ATOM 1734 N N . LEU A 1 223 ? -12.153 -0.155 8.977 1.00 78.12 223 LEU A N 1
ATOM 1735 C CA . LEU A 1 223 ? -11.845 0.055 7.560 1.00 78.12 223 LEU A CA 1
ATOM 1736 C C . LEU A 1 223 ? -13.070 -0.111 6.644 1.00 78.12 223 LEU A C 1
ATOM 1738 O O . LEU A 1 223 ? -13.061 0.473 5.561 1.00 78.12 223 LEU A O 1
ATOM 1742 N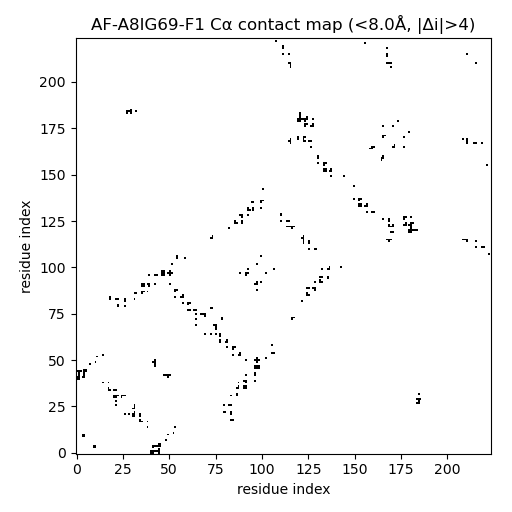 N . LEU A 1 224 ? -14.085 -0.892 7.031 1.00 67.06 224 LEU A N 1
ATOM 1743 C CA . LEU A 1 224 ? -15.303 -1.165 6.247 1.00 67.06 224 LEU A CA 1
ATOM 1744 C C . LEU A 1 224 ? -16.451 -0.201 6.572 1.00 67.06 224 LEU A C 1
ATOM 1746 O O . LEU A 1 224 ? -17.182 0.140 5.611 1.00 67.06 224 LEU A O 1
#

Foldseek 3Di:
DLVQLQPLVCLLVLLCVLLVQLVVCFPLDLSLLVSLLVLLVSLVNPLASSLCNLLVQLVVLVVVCVVPPDPALCPDPSNRSNLSSLSSLLNCLPPVSNVLVVCVVSLLVSLLVQQLHDDLLSLLSSLSSVLSSLVCVLVDPPPDDDPVVNVLSVVLNVVSQDPVVCVLSVNPDDPDSNCSNCVSNPDPPPPPPVDPVVVVCVPCPPDSVPNDVVSSVVSSVSSD

Organism: NCBI:txid476062

Secondary structure (DSSP, 8-state):
-HHHHT-HHHHHHHHHHHHHHHHHH-TT-HHHHHHHHHHHHHHTT-HHHHHHHHHHHHHHHHHHHHHS--SSGGGSTTHHHHHHHHHHHHHHHGGGTT-HHHHHHHHHHHHHHHTT-SSHHHHHHHHHHHHHHHHHHHH--SSPPPHHHHHHHHHHHHHHTSHHHHHHTT--S-S-HHHHHHGGGS--TT---TTTHHHHTTS-TT------HHHHHHHHHHH-

Mean predicted aligned error: 7.08 Å

Radius of gyration: 17.57 Å; Cα contacts (8 Å, |Δi|>4): 242; chains: 1; bounding box: 50×39×47 Å